Protein AF-A0A9D1J3K3-F1 (afdb_monomer)

Mean predicted aligned error: 6.12 Å

Sequence (210 aa):
MVEINKTKDADGYDRFKITTENGSFDIMFGGNLDLYWSYWPEEDFEDWPLSKTFTITKENYFLYQKIDELYKNIKEHRPYPKTDKDDYTFLFEELNLRNSNESKKVDYAYEKLFQNDIIKWYSDDASLEEASRVEINRLEEAFTITFYQGKEEYDFPTYSVRFRNSGSRYHPYNFAFMNMYNSLIEYDPNYHQIHIEEYLYNKKLQKIKK

Structure (mmCIF, N/CA/C/O backbone):
data_AF-A0A9D1J3K3-F1
#
_entry.id   AF-A0A9D1J3K3-F1
#
loop_
_atom_site.group_PDB
_atom_site.id
_atom_site.type_symbol
_atom_site.label_atom_id
_atom_site.label_alt_id
_atom_site.label_comp_id
_atom_site.label_asym_id
_atom_site.label_entity_id
_atom_site.label_seq_id
_atom_site.pdbx_PDB_ins_code
_atom_site.Cartn_x
_atom_site.Cartn_y
_atom_site.Cartn_z
_atom_site.occupancy
_atom_site.B_iso_or_equiv
_atom_site.auth_seq_id
_atom_site.auth_comp_id
_atom_site.auth_asym_id
_atom_site.auth_atom_id
_atom_site.pdbx_PDB_model_num
ATOM 1 N N . MET A 1 1 ? -10.350 6.764 15.144 1.00 58.72 1 MET A N 1
ATOM 2 C CA . MET A 1 1 ? -10.974 5.851 14.167 1.00 58.72 1 MET A CA 1
ATOM 3 C C . MET A 1 1 ? -10.383 6.207 12.822 1.00 58.72 1 MET A C 1
ATOM 5 O O . MET A 1 1 ? -10.275 7.393 12.542 1.00 58.72 1 MET A O 1
ATOM 9 N N . VAL A 1 2 ? -9.925 5.224 12.050 1.00 72.69 2 VAL A N 1
ATOM 10 C CA . VAL A 1 2 ? -9.398 5.475 10.704 1.00 72.69 2 VAL A CA 1
ATOM 11 C C . VAL A 1 2 ? -10.578 5.802 9.789 1.00 72.69 2 VAL A C 1
ATOM 13 O O . VAL A 1 2 ? -11.414 4.938 9.516 1.00 72.69 2 VAL A O 1
ATOM 16 N N . GLU A 1 3 ? -10.669 7.058 9.361 1.00 81.94 3 GLU A N 1
ATOM 17 C CA . GLU A 1 3 ? -11.737 7.550 8.489 1.00 81.94 3 GLU A CA 1
ATOM 18 C C . GLU A 1 3 ? -11.275 7.551 7.034 1.00 81.94 3 GLU A C 1
ATOM 20 O O . GLU A 1 3 ? -10.177 8.017 6.728 1.00 81.94 3 GLU A O 1
ATOM 25 N N . ILE A 1 4 ? -12.123 7.040 6.139 1.00 89.19 4 ILE A N 1
ATOM 26 C CA . ILE A 1 4 ? -11.881 7.044 4.695 1.00 89.19 4 ILE A CA 1
ATOM 27 C C . ILE A 1 4 ? -12.793 8.090 4.068 1.00 89.19 4 ILE A C 1
ATOM 29 O O . ILE A 1 4 ? -14.018 7.962 4.100 1.00 89.19 4 ILE A O 1
ATOM 33 N N . ASN A 1 5 ? -12.185 9.092 3.449 1.00 91.50 5 ASN A N 1
ATOM 34 C CA . ASN A 1 5 ? -12.867 10.076 2.628 1.00 91.50 5 ASN A CA 1
ATOM 35 C C . ASN A 1 5 ? -12.674 9.725 1.155 1.00 91.50 5 ASN A C 1
ATOM 37 O O . ASN A 1 5 ? -11.545 9.527 0.707 1.00 91.50 5 ASN A O 1
ATOM 41 N N . LYS A 1 6 ? -13.774 9.667 0.406 1.00 93.62 6 LYS A N 1
ATOM 42 C CA . LYS A 1 6 ? -13.772 9.418 -1.036 1.00 93.62 6 LYS A CA 1
ATOM 43 C C . LYS A 1 6 ? -14.071 10.718 -1.777 1.00 93.62 6 LYS A C 1
ATOM 45 O O . LYS A 1 6 ? -15.120 11.323 -1.561 1.00 93.62 6 LYS A O 1
ATOM 50 N N . THR A 1 7 ? -13.163 11.143 -2.644 1.00 93.75 7 THR A N 1
ATOM 51 C CA . THR A 1 7 ? -13.305 12.338 -3.486 1.00 93.75 7 THR A CA 1
ATOM 52 C C . THR A 1 7 ? -13.008 12.005 -4.945 1.00 93.75 7 THR A C 1
ATOM 54 O O . THR A 1 7 ? -12.661 10.871 -5.270 1.00 93.75 7 THR A O 1
ATOM 57 N N . LYS A 1 8 ? -13.178 12.981 -5.840 1.00 93.88 8 LYS A N 1
ATOM 58 C CA . LYS A 1 8 ? -12.708 12.896 -7.224 1.00 93.88 8 LYS A CA 1
ATOM 59 C C . LYS A 1 8 ? -11.417 13.689 -7.381 1.00 93.88 8 LYS A C 1
ATOM 61 O O . LYS A 1 8 ? -11.305 14.773 -6.806 1.00 93.88 8 LYS A O 1
ATOM 66 N N . ASP A 1 9 ? -10.461 13.158 -8.133 1.00 90.31 9 ASP A N 1
ATOM 67 C CA . ASP A 1 9 ? -9.289 13.921 -8.559 1.00 90.31 9 ASP A CA 1
ATOM 68 C C . ASP A 1 9 ? -9.587 14.798 -9.792 1.00 90.31 9 ASP A C 1
ATOM 70 O O . ASP A 1 9 ? -10.730 14.903 -10.244 1.00 90.31 9 ASP A O 1
ATOM 74 N N . ALA A 1 10 ? -8.555 15.470 -10.311 1.00 89.56 10 ALA A N 1
ATOM 75 C CA . ALA A 1 10 ? -8.675 16.369 -11.459 1.00 89.56 10 ALA A CA 1
ATOM 76 C C . ALA A 1 10 ? -9.074 15.648 -12.759 1.00 89.56 10 ALA A C 1
ATOM 78 O O . ALA A 1 10 ? -9.677 16.270 -13.633 1.00 89.56 10 ALA A O 1
ATOM 79 N N . ASP A 1 11 ? -8.772 14.353 -12.864 1.00 90.25 11 ASP A N 1
ATOM 80 C CA . ASP A 1 11 ? -9.064 13.512 -14.025 1.00 90.25 11 ASP A CA 1
ATOM 81 C C . ASP A 1 11 ? -10.417 12.777 -13.882 1.00 90.25 11 ASP A C 1
ATOM 83 O O . ASP A 1 11 ? -10.884 12.122 -14.815 1.00 90.25 11 ASP A O 1
ATOM 87 N N . GLY A 1 12 ? -11.091 12.920 -12.734 1.00 92.31 12 GLY A N 1
ATOM 88 C CA . GLY A 1 12 ? -12.404 12.339 -12.447 1.00 92.31 12 GLY A CA 1
ATOM 89 C C . GLY A 1 12 ? -12.365 10.927 -11.849 1.00 92.31 12 GLY A C 1
ATOM 90 O O . GLY A 1 12 ? -13.428 10.314 -11.654 1.00 92.31 12 GLY A O 1
ATOM 91 N N . TYR A 1 13 ? -11.181 10.411 -11.515 1.00 93.88 13 TYR A N 1
ATOM 92 C CA . TYR A 1 13 ? -11.029 9.134 -10.820 1.00 93.88 13 TYR A CA 1
ATOM 93 C C . TYR A 1 13 ? -11.303 9.281 -9.325 1.00 93.88 13 TYR A C 1
ATOM 95 O O . TYR A 1 13 ? -11.248 10.374 -8.760 1.00 93.88 13 TYR A O 1
ATOM 103 N N . ASP A 1 14 ? -11.666 8.172 -8.678 1.00 95.31 14 ASP A N 1
ATOM 104 C CA . ASP A 1 14 ? -11.859 8.167 -7.230 1.00 95.31 14 ASP A CA 1
ATOM 105 C C . ASP A 1 14 ? -10.505 8.293 -6.519 1.00 95.31 14 ASP A C 1
ATOM 107 O O . ASP A 1 14 ? -9.558 7.568 -6.821 1.00 95.31 14 ASP A O 1
ATOM 111 N N . ARG A 1 15 ? -10.421 9.190 -5.541 1.00 95.19 15 ARG A N 1
ATOM 112 C CA . ARG A 1 15 ? -9.288 9.334 -4.626 1.00 95.19 15 ARG A CA 1
ATOM 113 C C . ARG A 1 15 ? -9.753 9.008 -3.217 1.00 95.19 15 ARG A C 1
ATOM 115 O O . ARG A 1 15 ? -10.809 9.473 -2.784 1.00 95.19 15 ARG A O 1
ATOM 122 N N . PHE A 1 16 ? -8.951 8.235 -2.496 1.00 95.56 16 PHE A N 1
ATOM 123 C CA . PHE A 1 16 ? -9.233 7.852 -1.117 1.00 95.56 16 PHE A CA 1
ATOM 124 C C . PHE A 1 16 ? -8.225 8.511 -0.195 1.00 95.56 16 PHE A C 1
ATOM 126 O O . PHE A 1 16 ? -7.030 8.259 -0.318 1.00 95.56 16 PHE A O 1
ATOM 133 N N . LYS A 1 17 ? -8.715 9.319 0.743 1.00 95.12 17 LYS A N 1
ATOM 134 C CA . LYS A 1 17 ? -7.912 9.917 1.805 1.00 95.12 17 LYS A CA 1
ATOM 135 C C . LYS A 1 17 ? -8.249 9.249 3.129 1.00 95.12 17 LYS A C 1
ATOM 137 O O . LYS A 1 17 ? -9.375 9.351 3.612 1.00 95.12 17 LYS A O 1
ATOM 142 N N . ILE A 1 18 ? -7.265 8.579 3.702 1.00 93.75 18 ILE A N 1
ATOM 143 C CA . ILE A 1 18 ? -7.351 7.844 4.958 1.00 93.75 18 ILE A CA 1
ATOM 144 C C . ILE A 1 18 ? -6.702 8.702 6.044 1.00 93.75 18 ILE A C 1
ATOM 146 O O . ILE A 1 18 ? -5.489 8.914 6.019 1.00 93.75 18 ILE A O 1
ATOM 150 N N . THR A 1 19 ? -7.492 9.216 6.984 1.00 92.06 19 THR A N 1
ATOM 151 C CA . THR A 1 19 ? -6.972 10.020 8.102 1.00 92.06 19 THR A CA 1
ATOM 152 C C . THR A 1 19 ? -6.300 9.107 9.127 1.00 92.06 19 THR A C 1
ATOM 154 O O . THR A 1 19 ? -6.891 8.118 9.571 1.00 92.06 19 THR A O 1
ATOM 157 N N . THR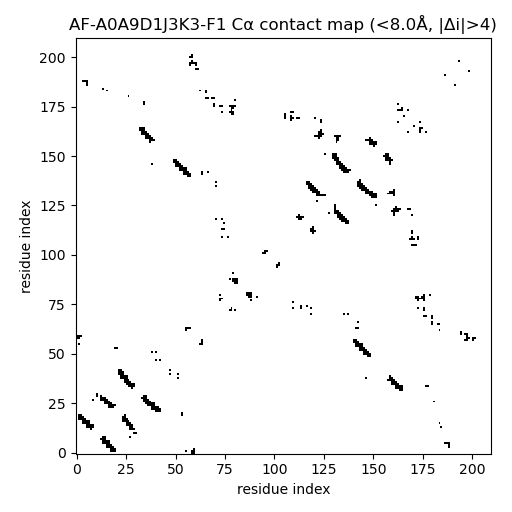 A 1 20 ? -5.063 9.432 9.500 1.00 88.94 20 THR A N 1
ATOM 158 C CA . THR A 1 20 ? -4.278 8.716 10.515 1.00 88.94 20 THR A CA 1
ATOM 159 C C . THR A 1 20 ? -4.075 9.613 11.740 1.00 88.94 20 THR A C 1
ATOM 161 O O . THR A 1 20 ? -4.537 10.747 11.767 1.00 88.94 20 THR A O 1
ATOM 164 N N . GLU A 1 21 ? -3.415 9.112 12.786 1.00 84.25 21 GLU A N 1
ATOM 165 C CA . GLU A 1 21 ? -3.164 9.903 14.002 1.00 84.25 21 GLU A CA 1
ATOM 166 C C . GLU A 1 21 ? -2.206 11.086 13.786 1.00 84.25 21 GLU A C 1
ATOM 168 O O . GLU A 1 21 ? -2.235 12.015 14.579 1.00 84.25 21 GLU A O 1
ATOM 173 N N . ASN A 1 22 ? -1.352 11.043 12.753 1.00 85.06 22 ASN A N 1
ATOM 174 C CA . ASN A 1 22 ? -0.277 12.022 12.529 1.00 85.06 22 ASN A CA 1
ATOM 175 C C . ASN A 1 22 ? -0.170 12.403 11.041 1.00 85.06 22 ASN A C 1
ATOM 177 O O . ASN A 1 22 ? 0.932 12.428 10.476 1.00 85.06 22 ASN A O 1
ATOM 181 N N . GLY A 1 23 ? -1.303 12.548 10.352 1.00 91.06 23 GLY A N 1
ATOM 182 C CA . GLY A 1 23 ? -1.315 12.779 8.910 1.00 91.06 23 GLY A CA 1
ATOM 183 C C . GLY A 1 23 ? -2.452 12.106 8.162 1.00 91.06 23 GLY A C 1
ATOM 184 O O . GLY A 1 23 ? -3.529 11.802 8.677 1.00 91.06 23 GLY A O 1
ATOM 185 N N . SER A 1 24 ? -2.196 11.877 6.882 1.00 93.50 24 SER A N 1
ATOM 186 C CA . SER A 1 24 ? -3.134 11.203 6.001 1.00 93.50 24 SER A CA 1
ATOM 187 C C . SER A 1 24 ? -2.430 10.374 4.944 1.00 93.50 24 SER A C 1
ATOM 189 O O . SER A 1 24 ? -1.368 10.737 4.448 1.00 93.50 24 SER A O 1
ATOM 191 N N . PHE A 1 25 ? -3.044 9.251 4.602 1.00 94.62 25 PHE A N 1
ATOM 192 C CA . PHE A 1 25 ? -2.628 8.376 3.522 1.00 94.62 25 PHE A CA 1
ATOM 193 C C . PHE A 1 25 ? -3.596 8.535 2.349 1.00 94.62 25 PHE A C 1
ATOM 195 O O . PHE A 1 25 ? -4.790 8.275 2.478 1.00 94.62 25 PHE A O 1
ATOM 202 N N . ASP A 1 26 ? -3.078 8.976 1.210 1.00 95.44 26 ASP A N 1
ATOM 203 C CA . ASP A 1 26 ? -3.809 9.132 -0.038 1.00 95.44 26 ASP A CA 1
ATOM 204 C C . ASP A 1 26 ? -3.538 7.972 -0.999 1.00 95.44 26 ASP A C 1
ATOM 206 O O . ASP A 1 26 ? -2.387 7.611 -1.247 1.00 95.44 26 ASP A O 1
ATOM 210 N N . ILE A 1 27 ? -4.609 7.443 -1.590 1.00 97.00 27 ILE A N 1
ATOM 211 C CA . ILE A 1 27 ? -4.585 6.492 -2.703 1.00 97.00 27 ILE A CA 1
ATOM 212 C C . ILE A 1 27 ? -5.269 7.161 -3.897 1.00 97.00 27 ILE A C 1
ATOM 214 O O . ILE A 1 27 ? -6.455 7.496 -3.828 1.00 97.00 27 ILE A O 1
ATOM 218 N N . MET A 1 28 ? -4.533 7.345 -4.990 1.00 95.75 28 MET A N 1
ATOM 219 C CA . MET A 1 28 ? -4.988 8.067 -6.181 1.00 95.75 28 MET A CA 1
ATOM 220 C C . MET A 1 28 ? -4.616 7.308 -7.452 1.00 95.75 28 MET A C 1
ATOM 222 O O . MET A 1 28 ? -3.495 6.819 -7.573 1.00 95.75 28 MET A O 1
ATOM 226 N N . PHE A 1 29 ? -5.532 7.253 -8.413 1.00 94.88 29 PHE A N 1
ATOM 227 C CA . PHE A 1 29 ? -5.266 6.736 -9.752 1.00 94.88 29 PHE A CA 1
ATOM 228 C C . PHE A 1 29 ? -5.154 7.908 -10.725 1.00 94.88 29 PHE A C 1
ATOM 230 O O . PHE A 1 29 ? -6.134 8.601 -10.957 1.00 94.88 29 PHE A O 1
ATOM 237 N N . GLY A 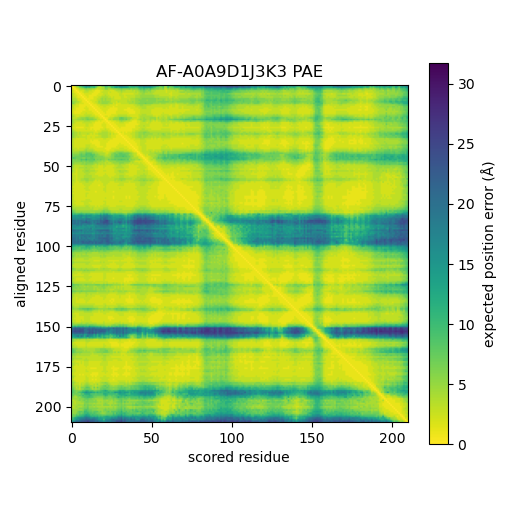1 30 ? -3.958 8.164 -11.250 1.00 91.62 30 GLY A N 1
ATOM 238 C CA . GLY A 1 30 ? -3.706 9.340 -12.084 1.00 91.62 30 GLY A CA 1
ATOM 239 C C . GLY A 1 30 ? -4.176 9.168 -13.530 1.00 91.62 30 GLY A C 1
ATOM 240 O O . GLY A 1 30 ? -4.281 8.052 -14.041 1.00 91.62 30 GLY A O 1
ATOM 241 N N . GLY A 1 31 ? -4.361 10.279 -14.252 1.00 88.88 31 GLY A N 1
ATOM 242 C CA . GLY A 1 31 ? -4.701 10.286 -15.682 1.00 88.88 31 GLY A CA 1
ATOM 243 C C . GLY A 1 31 ? -3.700 9.582 -16.606 1.00 88.88 31 GLY A C 1
ATOM 244 O O . GLY A 1 31 ? -4.035 9.238 -17.738 1.00 88.88 31 GLY A O 1
ATOM 245 N N . ASN A 1 32 ? -2.489 9.299 -16.124 1.00 91.56 32 ASN A N 1
ATOM 246 C CA . ASN A 1 32 ? -1.501 8.459 -16.805 1.00 91.56 32 ASN A CA 1
ATOM 247 C C . ASN A 1 32 ? -1.719 6.945 -16.612 1.00 91.56 32 ASN A C 1
ATOM 249 O O . ASN A 1 32 ? -0.890 6.161 -17.069 1.00 91.56 32 ASN A O 1
ATOM 253 N N . LEU A 1 33 ? -2.828 6.550 -15.979 1.00 91.50 33 LEU A N 1
ATOM 254 C CA . LEU A 1 33 ? -3.231 5.172 -15.694 1.00 91.50 33 LEU A CA 1
ATOM 255 C C . LEU A 1 33 ? -2.359 4.442 -14.664 1.00 91.50 33 LEU A C 1
ATOM 257 O O . LEU A 1 33 ? -2.366 3.210 -14.617 1.00 91.50 33 LEU A O 1
ATOM 261 N N . ASP A 1 34 ? -1.632 5.192 -13.837 1.00 95.06 34 ASP A N 1
ATOM 262 C CA . ASP A 1 34 ? -0.820 4.653 -12.752 1.00 95.06 34 ASP A CA 1
ATOM 263 C C . ASP A 1 34 ? -1.451 4.924 -11.387 1.00 95.06 34 ASP A C 1
ATOM 265 O O . ASP A 1 34 ? -2.199 5.884 -11.193 1.00 95.06 34 ASP A O 1
ATOM 269 N N . LEU A 1 35 ? -1.115 4.075 -10.419 1.00 96.69 35 LEU A N 1
ATOM 270 C CA . LEU A 1 35 ? -1.567 4.219 -9.043 1.00 96.69 35 LEU A CA 1
ATOM 271 C C . LEU A 1 35 ? -0.492 4.928 -8.223 1.00 96.69 35 LEU A C 1
ATOM 273 O O . LEU A 1 35 ? 0.702 4.678 -8.386 1.00 96.69 35 LEU A O 1
ATOM 277 N N . TYR A 1 36 ? -0.933 5.777 -7.308 1.00 96.31 36 TYR A N 1
ATOM 278 C CA . TYR A 1 36 ? -0.098 6.560 -6.415 1.00 96.31 36 TYR A CA 1
ATOM 279 C C . TYR A 1 36 ? -0.565 6.367 -4.985 1.00 96.31 36 TYR A C 1
ATOM 281 O O . TYR A 1 36 ? -1.749 6.529 -4.680 1.00 96.31 36 TYR A O 1
ATOM 289 N N . TRP A 1 37 ? 0.373 6.022 -4.112 1.00 97.06 37 TRP A N 1
ATOM 290 C CA . TRP A 1 37 ? 0.181 6.043 -2.669 1.00 97.06 37 TRP A CA 1
ATOM 291 C C . TRP A 1 37 ? 1.059 7.132 -2.083 1.00 97.06 37 TRP A C 1
ATOM 293 O O . TRP A 1 37 ? 2.270 7.100 -2.276 1.00 97.06 37 TRP A O 1
ATOM 303 N N . SER A 1 38 ? 0.476 8.070 -1.350 1.00 94.50 38 SER A N 1
ATOM 304 C CA . SER A 1 38 ? 1.224 9.182 -0.765 1.00 94.50 38 SER A CA 1
ATOM 305 C C . SER A 1 38 ? 0.857 9.347 0.698 1.00 94.50 38 SER A C 1
ATOM 307 O O . SER A 1 38 ? -0.320 9.333 1.049 1.00 94.50 38 SER A O 1
ATOM 309 N N . TYR A 1 39 ? 1.855 9.531 1.555 1.00 94.31 39 TYR A N 1
ATOM 310 C CA . TYR A 1 39 ? 1.619 9.943 2.934 1.00 94.31 39 TYR A CA 1
ATOM 311 C C . TYR A 1 39 ? 1.882 11.440 3.097 1.00 94.31 39 TYR A C 1
ATOM 313 O O . TYR A 1 39 ? 2.911 11.948 2.659 1.00 94.31 39 TYR A O 1
ATOM 321 N N . TRP A 1 40 ? 0.959 12.129 3.756 1.00 91.38 40 TRP A N 1
ATOM 322 C CA . TRP A 1 40 ? 1.045 13.545 4.088 1.00 91.38 40 TRP A CA 1
ATOM 323 C C . TRP A 1 40 ? 1.054 13.679 5.607 1.00 91.38 40 TRP A C 1
ATOM 325 O O . TRP A 1 40 ? -0.013 13.568 6.222 1.00 91.38 40 TRP A O 1
ATOM 335 N N . PRO A 1 41 ? 2.233 13.847 6.223 1.00 89.44 41 PRO A N 1
ATOM 336 C CA . PRO A 1 41 ? 2.334 14.141 7.642 1.00 89.44 41 PRO A CA 1
ATOM 337 C C . PRO A 1 41 ? 1.673 15.472 7.997 1.00 89.44 41 PRO A C 1
ATOM 339 O O . PRO A 1 41 ? 1.573 16.367 7.160 1.00 89.44 41 PRO A O 1
ATOM 342 N N . GLU A 1 42 ? 1.238 15.592 9.248 1.00 87.81 42 GLU A N 1
ATOM 343 C CA . GLU A 1 42 ? 0.771 16.871 9.799 1.00 87.81 42 GLU A CA 1
ATOM 344 C C . GLU A 1 42 ? 1.921 17.817 10.156 1.00 87.81 42 GLU A C 1
ATOM 346 O O . GLU A 1 42 ? 1.693 19.017 10.280 1.00 87.81 42 GLU A O 1
ATOM 351 N N . GLU A 1 43 ? 3.140 17.295 10.332 1.00 86.19 43 GLU A N 1
ATOM 352 C CA . GLU A 1 43 ? 4.302 18.124 10.639 1.00 86.19 43 GLU A CA 1
ATOM 353 C C . GLU A 1 43 ? 4.729 18.998 9.455 1.00 86.19 43 GLU A C 1
ATOM 355 O O . GLU A 1 43 ? 4.478 18.678 8.286 1.00 86.19 43 GLU A O 1
ATOM 360 N N . ASP A 1 44 ? 5.434 20.086 9.771 1.00 83.00 44 ASP A N 1
ATOM 361 C CA . ASP A 1 44 ? 6.042 20.955 8.773 1.00 83.00 44 ASP A CA 1
ATOM 362 C C . ASP A 1 44 ? 7.057 20.182 7.928 1.00 83.00 44 ASP A C 1
ATOM 364 O O . ASP A 1 44 ? 7.760 19.289 8.403 1.00 83.00 44 ASP A O 1
ATOM 368 N N . PHE A 1 45 ? 7.131 20.545 6.650 1.00 77.75 45 PHE A N 1
ATOM 369 C CA . PHE A 1 45 ? 7.922 19.832 5.651 1.00 77.75 45 PHE A CA 1
ATOM 370 C C . PHE A 1 45 ? 9.402 19.664 6.038 1.00 77.75 45 PHE A C 1
ATOM 372 O O . PHE A 1 45 ? 9.999 18.619 5.785 1.00 77.75 45 PHE A O 1
ATOM 379 N N . GLU A 1 46 ? 9.985 20.681 6.678 1.00 79.81 46 GLU A N 1
ATOM 380 C CA . GLU A 1 46 ? 11.386 20.690 7.122 1.00 79.81 46 GLU A CA 1
ATOM 381 C C . GLU A 1 46 ? 11.676 19.637 8.208 1.00 79.81 46 GLU A C 1
ATOM 383 O O . GLU A 1 46 ? 12.814 19.185 8.337 1.00 79.81 46 GLU A O 1
ATOM 388 N N . ASP A 1 47 ? 10.643 19.198 8.933 1.00 83.62 47 ASP A N 1
ATOM 389 C CA . ASP A 1 47 ? 10.731 18.260 10.053 1.00 83.62 47 ASP A CA 1
ATOM 390 C C . ASP A 1 47 ? 10.242 16.850 9.696 1.00 83.62 47 ASP A C 1
ATOM 392 O O . ASP A 1 47 ? 10.122 15.978 10.567 1.00 83.62 47 ASP A O 1
ATOM 396 N N . TRP A 1 48 ? 9.941 16.582 8.420 1.00 85.88 48 TRP A N 1
ATOM 397 C CA . TRP A 1 48 ? 9.449 15.268 8.032 1.00 85.88 48 TRP A CA 1
ATOM 398 C C . TRP A 1 48 ? 10.515 14.184 8.286 1.00 85.88 48 TRP A C 1
ATOM 400 O O . TRP A 1 48 ? 11.598 14.217 7.698 1.00 85.88 48 TRP A O 1
ATOM 410 N N . PRO A 1 49 ? 10.225 13.163 9.114 1.00 87.81 49 PRO A N 1
ATOM 411 C CA . PRO A 1 49 ? 11.185 12.109 9.426 1.00 87.81 49 PRO A CA 1
ATOM 412 C C . PRO A 1 49 ? 11.466 11.219 8.210 1.00 87.81 49 PRO A C 1
ATOM 414 O O . PRO A 1 49 ? 10.630 11.058 7.335 1.00 87.81 49 PRO A O 1
ATOM 417 N N . LEU A 1 50 ? 12.582 10.491 8.187 1.00 90.38 50 LEU A N 1
ATOM 418 C CA . LEU A 1 50 ? 12.895 9.589 7.063 1.00 90.38 50 LEU A CA 1
ATOM 419 C C . LEU A 1 50 ? 11.779 8.567 6.747 1.00 90.38 50 LEU A C 1
ATOM 421 O O . LEU A 1 50 ? 11.626 8.132 5.606 1.00 90.38 50 LEU A O 1
ATOM 425 N N . SER A 1 51 ? 10.997 8.176 7.755 1.00 93.62 51 SER A N 1
ATOM 426 C CA . SER A 1 51 ? 9.876 7.257 7.591 1.00 93.62 51 SER A CA 1
ATOM 427 C C . SER A 1 51 ? 8.689 7.613 8.475 1.00 93.62 51 SER A C 1
ATOM 429 O O . SER A 1 51 ? 8.874 8.034 9.619 1.00 93.62 51 SER A O 1
ATOM 431 N N . LYS A 1 52 ? 7.481 7.323 7.992 1.00 93.50 52 LYS A N 1
ATOM 432 C CA . LYS A 1 52 ? 6.233 7.393 8.758 1.00 93.50 52 LYS A CA 1
ATOM 433 C C . LYS A 1 52 ? 5.521 6.057 8.717 1.00 93.50 52 LYS A C 1
ATOM 435 O O . LYS A 1 52 ? 5.392 5.454 7.659 1.00 93.50 52 LYS A O 1
ATOM 440 N N . THR A 1 53 ? 5.059 5.609 9.878 1.00 93.94 53 THR A N 1
ATOM 441 C CA . THR A 1 53 ? 4.294 4.369 10.019 1.00 93.94 53 THR A CA 1
ATOM 442 C C . THR A 1 53 ? 2.941 4.681 10.619 1.00 93.94 53 THR A C 1
ATOM 444 O O . THR A 1 53 ? 2.855 5.424 11.594 1.00 93.94 53 THR A O 1
ATOM 447 N N . PHE A 1 54 ? 1.901 4.065 10.078 1.00 92.06 54 PHE A N 1
ATOM 448 C CA . PHE A 1 54 ? 0.590 4.020 10.708 1.00 92.06 54 PHE A CA 1
ATOM 449 C C . PHE A 1 54 ? 0.050 2.595 10.676 1.00 92.06 54 PHE A C 1
ATOM 451 O O . PHE A 1 54 ? 0.559 1.721 9.968 1.00 92.06 54 PHE A O 1
ATOM 458 N N . THR A 1 55 ? -0.979 2.362 11.484 1.00 93.62 55 THR A N 1
ATOM 459 C CA . THR A 1 55 ? -1.572 1.040 11.655 1.00 93.62 55 THR A CA 1
ATOM 460 C C . THR A 1 55 ? -2.988 1.029 11.101 1.00 93.62 55 THR A C 1
ATOM 462 O O . THR A 1 55 ? -3.785 1.914 11.399 1.00 93.62 55 THR A O 1
ATOM 465 N N . ILE A 1 56 ? -3.307 -0.003 10.326 1.00 93.06 56 ILE A N 1
ATOM 466 C CA . ILE A 1 56 ? -4.667 -0.325 9.901 1.00 93.06 56 ILE A CA 1
ATOM 467 C C . ILE A 1 56 ? -5.136 -1.506 10.747 1.00 93.06 56 ILE A C 1
ATOM 469 O O . ILE A 1 56 ? -4.574 -2.602 10.685 1.00 93.06 56 ILE A O 1
ATOM 473 N N . THR A 1 57 ? -6.161 -1.274 11.558 1.00 93.00 57 THR A N 1
ATOM 474 C CA . THR A 1 57 ? -6.799 -2.280 12.412 1.00 93.00 57 THR A CA 1
ATOM 475 C C . THR A 1 57 ? -8.188 -2.618 11.875 1.00 93.00 57 THR A C 1
ATOM 477 O O . THR A 1 57 ? -8.681 -2.006 10.928 1.00 93.00 57 THR A O 1
ATOM 480 N N . LYS A 1 58 ? -8.868 -3.562 12.527 1.00 92.69 58 LYS A N 1
ATOM 481 C CA . LYS A 1 58 ? -10.266 -3.894 12.223 1.00 92.69 58 LYS A CA 1
ATOM 482 C C . LYS A 1 58 ? -11.274 -2.824 12.684 1.00 92.69 58 LYS A C 1
ATOM 484 O O . LYS A 1 58 ? -12.467 -3.054 12.535 1.00 92.69 58 LYS A O 1
ATOM 489 N N . GLU A 1 59 ? -10.839 -1.674 13.221 1.00 88.88 59 GLU A N 1
ATOM 490 C CA . GLU A 1 59 ? -11.726 -0.517 13.476 1.00 88.88 59 GLU A CA 1
ATOM 491 C C . GLU A 1 59 ? -12.331 0.054 12.191 1.00 88.88 59 GLU A C 1
ATOM 493 O O . GLU A 1 59 ? -13.397 0.652 12.250 1.00 88.88 59 GLU A O 1
ATOM 498 N N . ASN A 1 60 ? -11.661 -0.140 11.052 1.00 87.69 60 ASN A N 1
ATOM 499 C CA . ASN A 1 60 ? -12.236 0.036 9.726 1.00 87.69 60 ASN A CA 1
ATOM 500 C C . ASN A 1 60 ? -12.057 -1.283 8.971 1.00 87.69 60 ASN A C 1
ATOM 502 O O . ASN A 1 60 ? -11.031 -1.524 8.326 1.00 87.69 60 ASN A O 1
ATOM 506 N N . TYR A 1 61 ? -13.025 -2.188 9.132 1.00 90.94 61 TYR A N 1
ATOM 507 C CA . TYR A 1 61 ? -12.872 -3.550 8.624 1.00 90.94 61 TYR A CA 1
ATOM 508 C C . TYR A 1 61 ? -12.799 -3.600 7.095 1.00 90.94 61 TYR A C 1
ATOM 510 O O . TYR A 1 61 ? -12.057 -4.417 6.559 1.00 90.94 61 TYR A O 1
ATOM 518 N N . PHE A 1 62 ? -13.494 -2.693 6.404 1.00 91.06 62 PHE A N 1
ATOM 519 C CA . PHE A 1 62 ? -13.458 -2.611 4.947 1.00 91.06 62 PHE A CA 1
ATOM 520 C C . PHE A 1 62 ? -12.031 -2.373 4.433 1.00 91.06 62 PHE A C 1
ATOM 522 O O . PHE A 1 62 ? -11.512 -3.175 3.657 1.00 91.06 62 PHE A O 1
ATOM 529 N N . LEU A 1 63 ? -11.349 -1.327 4.917 1.00 92.56 63 LEU A N 1
ATOM 530 C CA . LEU A 1 63 ? -9.961 -1.054 4.527 1.00 92.56 63 LEU A CA 1
ATOM 531 C C . LEU A 1 63 ? -9.016 -2.175 4.965 1.00 92.56 63 LEU A C 1
ATOM 533 O O . LEU A 1 63 ? -8.171 -2.604 4.179 1.00 92.56 63 LEU A O 1
ATOM 537 N N . TYR A 1 64 ? -9.172 -2.673 6.196 1.00 94.69 64 TYR A N 1
ATOM 538 C CA . TYR A 1 64 ? -8.390 -3.805 6.694 1.00 94.69 64 TYR A CA 1
ATOM 539 C C . TYR A 1 64 ? -8.493 -5.010 5.755 1.00 94.69 64 TYR A C 1
ATOM 541 O O . TYR A 1 64 ? -7.477 -5.610 5.408 1.00 94.69 64 TYR A O 1
ATOM 549 N N . GLN A 1 65 ? -9.706 -5.342 5.313 1.00 94.81 65 GLN A N 1
ATOM 550 C CA . GLN A 1 65 ? -9.960 -6.449 4.405 1.00 94.81 65 GLN A CA 1
ATOM 551 C C . GLN A 1 65 ? -9.280 -6.231 3.048 1.00 94.81 65 GLN A C 1
ATOM 553 O O . GLN A 1 65 ? -8.637 -7.154 2.553 1.00 94.81 65 GLN A O 1
ATOM 558 N N . LYS A 1 66 ? -9.350 -5.026 2.465 1.00 95.19 66 LYS A N 1
ATOM 559 C CA . LYS A 1 66 ? -8.706 -4.747 1.166 1.00 95.19 66 LYS A CA 1
ATOM 560 C C . LYS A 1 66 ? -7.183 -4.867 1.228 1.00 95.19 66 LYS A C 1
ATOM 562 O O . LYS A 1 66 ? -6.567 -5.413 0.312 1.00 95.19 66 LYS A O 1
ATOM 567 N N . ILE A 1 67 ? -6.572 -4.436 2.331 1.00 96.88 67 ILE A N 1
ATOM 568 C CA . ILE A 1 67 ? -5.135 -4.627 2.566 1.00 96.88 67 ILE A CA 1
ATOM 569 C C . ILE A 1 67 ? -4.796 -6.104 2.836 1.00 96.88 67 ILE A C 1
ATOM 571 O O . ILE A 1 67 ? -3.782 -6.589 2.336 1.00 96.88 67 ILE A O 1
ATOM 575 N N . ASP A 1 68 ? -5.639 -6.845 3.563 1.00 96.94 68 ASP A N 1
ATOM 576 C CA . ASP A 1 68 ? -5.455 -8.286 3.803 1.00 96.94 68 ASP A CA 1
ATOM 577 C C . ASP A 1 68 ? -5.535 -9.107 2.509 1.00 96.94 68 ASP A C 1
ATOM 579 O O . ASP A 1 68 ? -4.722 -10.007 2.299 1.00 96.94 68 ASP A O 1
ATOM 583 N N . GLU A 1 69 ? -6.473 -8.777 1.623 1.00 95.44 69 GLU A N 1
ATOM 584 C CA . GLU A 1 69 ? -6.611 -9.384 0.296 1.00 95.44 69 GLU A CA 1
ATOM 585 C C . GLU A 1 69 ? -5.377 -9.105 -0.569 1.00 95.44 69 GLU A C 1
ATOM 587 O O . GLU A 1 69 ? -4.776 -10.048 -1.087 1.00 95.44 69 GLU A O 1
ATOM 592 N N . LEU A 1 70 ? -4.937 -7.842 -0.664 1.00 96.94 70 LEU A N 1
ATOM 593 C CA . LEU A 1 70 ? -3.681 -7.479 -1.331 1.00 96.94 70 LEU A CA 1
ATOM 594 C C . LEU A 1 70 ? -2.510 -8.299 -0.776 1.00 96.94 70 LEU A C 1
ATOM 596 O O . LEU A 1 70 ? -1.778 -8.927 -1.540 1.00 96.94 70 LEU A O 1
ATOM 600 N N . TYR A 1 71 ? -2.363 -8.343 0.549 1.00 97.88 71 TYR A N 1
ATOM 601 C CA . TYR A 1 71 ? -1.264 -9.046 1.198 1.00 97.88 71 TYR A CA 1
ATOM 602 C C . TYR A 1 71 ? -1.255 -10.545 0.888 1.00 97.88 71 TYR A C 1
ATOM 604 O O . TYR A 1 71 ? -0.213 -11.095 0.529 1.00 97.88 71 TYR A O 1
ATOM 612 N N . LYS A 1 72 ? -2.412 -11.210 0.992 1.00 96.25 72 LYS A N 1
ATOM 613 C CA . LYS A 1 72 ? -2.553 -12.636 0.664 1.00 96.25 72 LYS A CA 1
ATOM 614 C C . LYS A 1 72 ? -2.225 -12.910 -0.797 1.00 96.25 72 LYS A C 1
ATOM 616 O O . LYS A 1 72 ? -1.486 -13.848 -1.070 1.00 96.25 72 LYS A O 1
ATOM 621 N N . ASN A 1 73 ? -2.714 -12.078 -1.715 1.00 94.38 73 ASN A N 1
ATOM 622 C CA . ASN A 1 73 ? -2.458 -12.248 -3.143 1.00 94.38 73 ASN A CA 1
ATOM 623 C C . ASN A 1 73 ? -0.962 -12.176 -3.465 1.00 94.38 73 ASN A C 1
ATOM 625 O O . ASN A 1 73 ? -0.452 -13.039 -4.176 1.00 94.38 73 ASN A O 1
ATOM 629 N N . ILE A 1 74 ? -0.238 -11.212 -2.887 1.00 96.56 74 ILE A N 1
ATOM 630 C CA . ILE A 1 74 ? 1.220 -11.156 -3.037 1.00 96.56 74 ILE A CA 1
ATOM 631 C C . ILE A 1 74 ? 1.868 -12.394 -2.411 1.00 96.56 74 ILE A C 1
ATOM 633 O O . ILE A 1 74 ? 2.583 -13.107 -3.106 1.00 96.56 74 ILE A O 1
ATOM 637 N N . LYS A 1 75 ? 1.573 -12.703 -1.141 1.00 96.69 75 LYS A N 1
ATOM 638 C CA . LYS A 1 75 ? 2.161 -13.838 -0.405 1.00 96.69 75 LYS A CA 1
ATOM 639 C C . LYS A 1 75 ? 1.957 -15.193 -1.093 1.00 96.69 75 LYS A C 1
ATOM 641 O O . LYS A 1 75 ? 2.812 -16.068 -1.001 1.00 96.69 75 LYS A O 1
ATOM 646 N N . GLU A 1 76 ? 0.823 -15.383 -1.758 1.00 93.56 76 GLU A N 1
ATOM 647 C CA . GLU A 1 76 ? 0.479 -16.615 -2.474 1.00 93.56 76 GLU A CA 1
ATOM 648 C C . GLU A 1 76 ? 0.992 -16.635 -3.924 1.00 93.56 76 GLU A C 1
ATOM 650 O O . GLU A 1 76 ? 0.640 -17.543 -4.675 1.00 93.56 76 GLU A O 1
ATOM 655 N N . HIS A 1 77 ? 1.827 -15.666 -4.323 1.00 91.56 77 HIS A N 1
ATOM 656 C CA . HIS A 1 77 ? 2.378 -15.548 -5.676 1.00 91.56 77 HIS A CA 1
ATOM 657 C C . HIS A 1 77 ? 1.291 -15.379 -6.757 1.00 91.56 77 HIS A C 1
ATOM 659 O O . HIS A 1 77 ? 1.377 -15.936 -7.853 1.00 91.56 77 HIS A O 1
ATOM 665 N N . ARG A 1 78 ? 0.232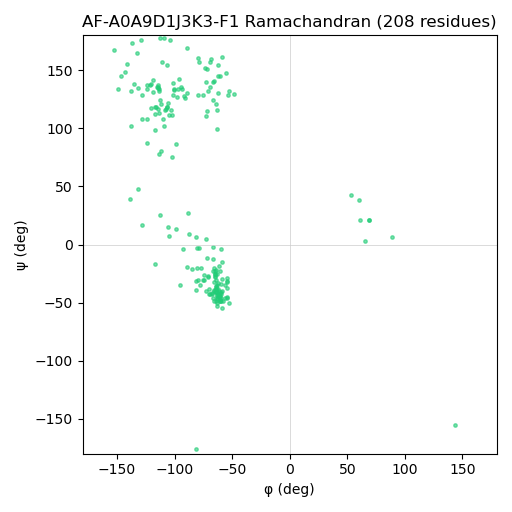 -14.618 -6.439 1.00 88.75 78 ARG A N 1
ATOM 666 C CA . ARG A 1 78 ? -0.941 -14.375 -7.298 1.00 88.75 78 ARG A CA 1
ATOM 667 C C . ARG A 1 78 ? -1.025 -12.904 -7.728 1.00 88.75 78 ARG A C 1
ATOM 669 O O . ARG A 1 78 ? -1.835 -12.151 -7.188 1.00 88.75 78 ARG A O 1
ATOM 676 N N . PRO A 1 79 ? -0.225 -12.477 -8.720 1.00 86.75 79 PRO A N 1
ATOM 677 C CA . PRO A 1 79 ? -0.265 -11.104 -9.232 1.00 86.75 79 PRO A CA 1
ATOM 678 C C . PRO A 1 79 ? -1.597 -10.745 -9.909 1.00 86.75 79 PRO A C 1
ATOM 680 O O . PRO A 1 79 ? -1.974 -9.577 -9.917 1.00 86.75 79 PRO A O 1
ATOM 683 N N . TYR A 1 80 ? -2.324 -11.744 -10.425 1.00 84.75 80 TYR A N 1
ATOM 684 C CA . TYR A 1 80 ? -3.648 -11.606 -11.039 1.00 84.75 80 TYR A CA 1
ATOM 685 C C . TYR A 1 80 ? -4.706 -12.288 -10.166 1.00 84.75 80 TYR A C 1
ATOM 687 O O . TYR A 1 80 ? -5.056 -13.450 -10.414 1.00 84.75 80 TYR A O 1
ATOM 695 N N . PRO A 1 81 ? -5.174 -11.622 -9.098 1.00 72.25 81 PRO A N 1
ATOM 696 C CA . PRO A 1 81 ? -6.179 -12.200 -8.227 1.00 72.25 81 PRO A CA 1
ATOM 697 C C . PRO A 1 81 ? -7.482 -12.452 -8.980 1.00 72.25 81 PRO A C 1
ATOM 699 O O . PRO A 1 81 ? -7.872 -11.678 -9.855 1.00 72.25 81 PRO A O 1
ATOM 702 N N . LYS A 1 82 ? -8.168 -13.539 -8.612 1.00 69.62 82 LYS A N 1
ATOM 703 C CA . LYS A 1 82 ? -9.521 -13.798 -9.099 1.00 69.62 82 LYS A CA 1
ATOM 704 C C . LYS A 1 82 ? -10.435 -12.679 -8.634 1.00 69.62 82 LYS A C 1
ATOM 706 O O . LYS A 1 82 ? -10.470 -12.357 -7.448 1.00 69.62 82 LYS A O 1
ATOM 711 N N . THR A 1 83 ? -11.186 -12.129 -9.571 1.00 64.88 83 THR A N 1
ATOM 712 C CA . THR A 1 83 ? -12.306 -11.246 -9.268 1.00 64.88 83 THR A CA 1
ATOM 713 C C . THR A 1 83 ? -13.593 -11.972 -9.631 1.00 64.88 83 THR A C 1
ATOM 715 O O . THR A 1 83 ? -13.583 -12.860 -10.482 1.00 64.88 83 THR A O 1
ATOM 718 N N . ASP A 1 84 ? -14.716 -11.584 -9.027 1.00 58.69 84 ASP A N 1
ATOM 719 C CA . ASP A 1 84 ? -16.027 -12.143 -9.389 1.00 58.69 84 ASP A CA 1
ATOM 720 C C . ASP A 1 84 ? -16.402 -11.867 -10.858 1.00 58.69 84 ASP A C 1
ATOM 722 O O . ASP A 1 84 ? -17.290 -12.518 -11.408 1.00 58.69 84 ASP A O 1
ATOM 726 N N . LYS A 1 85 ? -15.738 -10.889 -11.493 1.00 57.34 85 LYS A N 1
ATOM 727 C CA . LYS A 1 85 ? -16.002 -10.448 -12.867 1.00 57.34 85 LYS A CA 1
ATOM 728 C C . LYS A 1 85 ? -15.087 -11.107 -13.895 1.00 57.34 85 LYS A C 1
ATOM 730 O O . LYS A 1 85 ? -15.570 -11.413 -14.975 1.00 57.34 85 LYS A O 1
ATOM 735 N N . ASP A 1 86 ? -13.828 -11.372 -13.550 1.00 58.97 86 ASP A N 1
ATOM 736 C CA . ASP A 1 86 ? -12.829 -11.944 -14.453 1.00 58.97 86 ASP A CA 1
ATOM 737 C C . ASP A 1 86 ? -11.799 -12.814 -13.702 1.00 58.97 86 ASP A C 1
ATOM 739 O O . ASP A 1 86 ? -11.217 -12.403 -12.688 1.00 58.97 86 ASP A O 1
ATOM 743 N N . ASP A 1 87 ? -11.524 -14.005 -14.247 1.00 65.06 87 ASP A N 1
ATOM 744 C CA . ASP A 1 87 ? -10.446 -14.903 -13.815 1.00 65.06 87 ASP A CA 1
ATOM 745 C C . ASP A 1 87 ? -9.231 -14.744 -14.743 1.00 65.06 87 ASP A C 1
ATOM 747 O O . ASP A 1 87 ? -9.062 -15.463 -15.730 1.00 65.06 87 ASP A O 1
ATOM 751 N N . TYR A 1 88 ? -8.372 -13.772 -14.429 1.00 65.75 88 TYR A N 1
ATOM 752 C CA . TYR A 1 88 ? -7.117 -13.550 -15.156 1.00 65.75 88 TYR A CA 1
ATOM 753 C C . TYR A 1 88 ? -6.003 -14.529 -14.746 1.00 65.75 88 TYR A C 1
ATOM 755 O O . TYR A 1 88 ? -4.923 -14.511 -15.342 1.00 65.75 88 TYR A O 1
ATOM 763 N N . THR A 1 89 ? -6.243 -15.406 -13.760 1.00 66.00 89 THR A N 1
ATOM 764 C CA . THR A 1 89 ? -5.250 -16.388 -13.303 1.00 66.00 89 THR A CA 1
ATOM 765 C C . THR A 1 89 ? -4.890 -17.358 -14.428 1.00 66.00 89 THR A C 1
ATOM 767 O O . THR A 1 89 ? -3.714 -17.657 -14.619 1.00 66.00 89 THR A O 1
ATOM 770 N N . PHE A 1 90 ? -5.871 -17.761 -15.244 1.00 65.94 90 PHE A N 1
ATOM 771 C CA . PHE A 1 90 ? -5.631 -18.615 -16.411 1.00 65.94 90 PHE A CA 1
ATOM 772 C C . PHE A 1 90 ? -4.660 -17.976 -17.416 1.00 65.94 90 PHE A C 1
ATOM 774 O O . PHE A 1 90 ? -3.765 -18.649 -17.921 1.00 65.94 90 PHE A O 1
ATOM 781 N N . LEU A 1 91 ? -4.790 -16.668 -17.668 1.00 64.50 91 LEU A N 1
ATOM 782 C CA . LEU A 1 91 ? -3.918 -15.950 -18.600 1.00 64.50 91 LEU A CA 1
ATOM 783 C C . LEU A 1 91 ? -2.473 -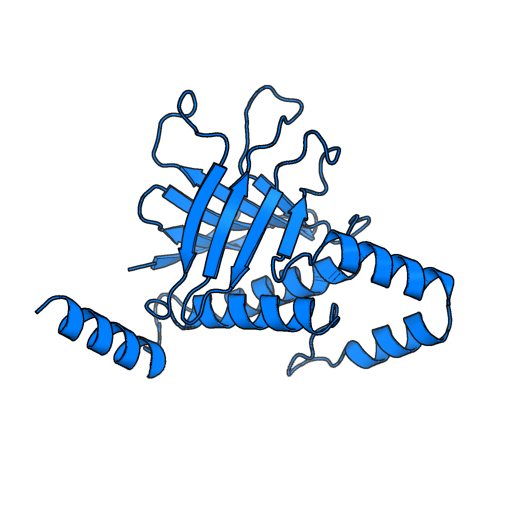15.911 -18.084 1.00 64.50 91 LEU A C 1
ATOM 785 O O . LEU A 1 91 ? -1.530 -16.096 -18.847 1.00 64.50 91 LEU A O 1
ATOM 789 N N . PHE A 1 92 ? -2.297 -15.712 -16.778 1.00 66.12 92 PHE A N 1
ATOM 790 C CA . PHE A 1 92 ? -0.987 -15.729 -16.132 1.00 66.12 92 PHE A CA 1
ATOM 791 C C . PHE A 1 92 ? -0.337 -17.111 -16.147 1.00 66.12 92 PHE A C 1
ATOM 793 O O . PHE A 1 92 ? 0.840 -17.230 -16.488 1.00 66.12 92 PHE A O 1
ATOM 800 N N . GLU A 1 93 ? -1.096 -18.155 -15.813 1.00 67.69 93 GLU A N 1
ATOM 801 C CA . GLU A 1 93 ? -0.623 -19.536 -15.890 1.00 67.69 93 GLU A CA 1
ATOM 802 C C . GLU A 1 93 ? -0.228 -19.887 -17.330 1.00 67.69 93 GLU A C 1
ATOM 804 O O . GLU A 1 93 ? 0.867 -20.396 -17.560 1.00 67.69 93 GLU A O 1
ATOM 809 N N . GLU A 1 94 ? -1.050 -19.539 -18.322 1.00 64.19 94 GLU A N 1
ATOM 810 C CA . GLU A 1 94 ? -0.765 -19.796 -19.736 1.00 64.19 94 GLU A CA 1
ATOM 811 C C . GLU A 1 94 ? 0.473 -19.030 -20.243 1.00 64.19 94 GLU A C 1
ATOM 813 O O . GLU A 1 94 ? 1.295 -19.599 -20.970 1.00 64.19 94 GLU A O 1
ATOM 818 N N . LEU A 1 95 ? 0.643 -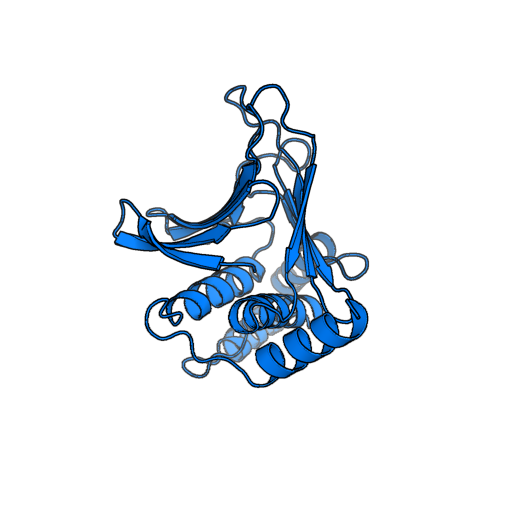17.763 -19.842 1.00 63.03 95 LEU A N 1
ATOM 819 C CA . LEU A 1 95 ? 1.800 -16.936 -20.206 1.00 63.03 95 LEU A CA 1
ATOM 820 C C . LEU A 1 95 ? 3.100 -17.445 -19.564 1.00 63.03 95 LEU A C 1
ATOM 822 O O . LEU A 1 95 ? 4.122 -17.540 -20.250 1.00 63.03 95 LEU A O 1
ATOM 826 N N . ASN A 1 96 ? 3.063 -17.836 -18.287 1.00 63.28 96 ASN A N 1
ATOM 827 C CA . ASN A 1 96 ? 4.239 -18.345 -17.576 1.00 63.28 96 ASN A CA 1
ATOM 828 C C . ASN A 1 96 ? 4.638 -19.755 -18.016 1.00 63.28 96 ASN A C 1
ATOM 830 O O . ASN A 1 96 ? 5.826 -20.029 -18.188 1.00 63.28 96 ASN A O 1
ATOM 834 N N . LEU A 1 97 ? 3.670 -20.648 -18.249 1.00 60.72 97 LEU A N 1
ATOM 835 C CA . LEU A 1 97 ? 3.939 -22.026 -18.676 1.00 60.72 97 LEU A CA 1
ATOM 836 C C . LEU A 1 97 ? 4.596 -22.093 -20.062 1.00 60.72 97 LEU A C 1
ATOM 838 O O . LEU A 1 97 ? 5.319 -23.045 -20.359 1.00 60.72 97 LEU A O 1
ATOM 842 N N . ARG A 1 98 ? 4.362 -21.093 -20.921 1.00 62.09 98 ARG A N 1
ATOM 843 C CA . ARG A 1 98 ? 4.894 -21.061 -22.292 1.00 62.09 98 ARG A CA 1
ATOM 844 C C . ARG A 1 98 ? 6.268 -20.406 -22.418 1.00 62.09 98 ARG A C 1
ATOM 846 O O . ARG A 1 98 ? 6.944 -20.659 -23.414 1.00 62.09 98 ARG A O 1
ATOM 853 N N . ASN A 1 99 ? 6.701 -19.591 -21.452 1.00 70.81 99 ASN A N 1
ATOM 854 C CA . ASN A 1 99 ? 7.962 -18.855 -21.548 1.00 70.81 99 ASN A CA 1
ATOM 855 C C . ASN A 1 99 ? 8.750 -18.867 -20.230 1.00 70.81 99 A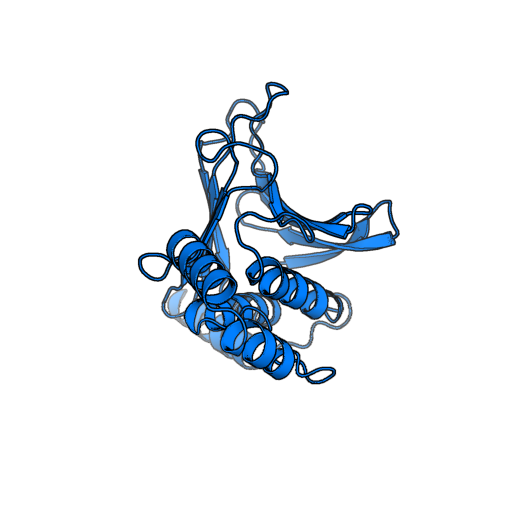SN A C 1
ATOM 857 O O . ASN A 1 99 ? 8.506 -18.079 -19.317 1.00 70.81 99 ASN A O 1
ATOM 861 N N . SER A 1 100 ? 9.775 -19.720 -20.169 1.00 74.38 100 SER A N 1
ATOM 862 C CA . SER A 1 100 ? 10.638 -19.872 -18.991 1.00 74.38 100 SER A CA 1
ATOM 863 C C . SER A 1 100 ? 11.386 -18.594 -18.593 1.00 74.38 100 SER A C 1
ATOM 865 O O . SER A 1 100 ? 11.765 -18.454 -17.431 1.00 74.38 100 SER A O 1
ATOM 867 N N . ASN A 1 101 ? 11.596 -17.649 -19.516 1.00 77.44 101 ASN A N 1
ATOM 868 C CA . ASN A 1 101 ? 12.211 -16.362 -19.192 1.00 77.44 101 ASN A CA 1
ATOM 869 C C . ASN A 1 101 ? 11.225 -15.402 -18.518 1.00 77.44 101 ASN A C 1
ATOM 871 O O . ASN A 1 101 ? 11.640 -14.656 -17.636 1.00 77.44 101 ASN A O 1
ATOM 875 N N . GLU A 1 102 ? 9.944 -15.427 -18.894 1.00 78.88 102 GLU A N 1
ATOM 876 C CA . GLU A 1 102 ? 8.920 -14.601 -18.239 1.00 78.88 102 GLU A CA 1
ATOM 877 C C . GLU A 1 102 ? 8.641 -15.111 -16.824 1.00 78.88 102 GLU A C 1
ATOM 879 O O . GLU A 1 102 ? 8.675 -14.317 -15.889 1.00 78.88 102 GLU A O 1
ATOM 884 N N . SER A 1 103 ? 8.548 -16.433 -16.631 1.00 81.50 103 SER A N 1
ATOM 885 C CA . SER A 1 103 ? 8.451 -17.026 -15.286 1.00 81.50 103 SER A CA 1
ATOM 886 C C . SER A 1 103 ? 9.600 -16.573 -14.376 1.00 81.50 103 SER A C 1
ATOM 888 O O . SER A 1 103 ? 9.362 -16.133 -13.258 1.00 81.50 103 SER A O 1
ATOM 890 N N . LYS A 1 104 ? 10.848 -16.583 -14.865 1.00 85.56 104 LYS A N 1
ATOM 891 C CA . LYS A 1 104 ? 12.004 -16.120 -14.075 1.00 85.56 104 LYS A CA 1
ATOM 892 C C . LYS A 1 104 ? 11.940 -14.636 -13.719 1.00 85.56 104 LYS A C 1
ATOM 894 O O . LYS A 1 104 ? 12.402 -14.254 -12.649 1.00 85.56 104 LYS A O 1
ATOM 899 N N . LYS A 1 105 ? 11.419 -13.786 -14.611 1.00 86.75 105 LYS A N 1
ATOM 900 C CA . LYS A 1 105 ? 11.236 -12.355 -14.320 1.00 86.75 105 LYS A CA 1
ATOM 901 C C . LYS A 1 105 ? 10.177 -12.145 -13.246 1.00 86.75 105 LYS A C 1
ATOM 903 O O . LYS A 1 105 ? 10.391 -11.326 -12.360 1.00 86.75 105 LYS A O 1
ATOM 908 N N . VAL A 1 106 ? 9.075 -12.891 -13.319 1.00 89.00 106 VAL A N 1
ATOM 909 C CA . VAL A 1 106 ? 8.002 -12.880 -12.317 1.00 89.00 106 VAL A CA 1
ATOM 910 C C . VAL A 1 106 ? 8.542 -13.304 -10.952 1.00 89.00 106 VAL A C 1
ATOM 912 O O . VAL A 1 106 ? 8.329 -12.589 -9.975 1.00 89.00 106 VAL A O 1
ATOM 915 N N . ASP A 1 107 ? 9.283 -14.413 -10.893 1.00 91.12 107 ASP A N 1
ATOM 916 C CA . ASP A 1 107 ? 9.887 -14.911 -9.651 1.00 91.12 107 ASP A CA 1
ATOM 917 C C . ASP A 1 107 ? 10.878 -13.884 -9.080 1.00 91.12 107 ASP A C 1
ATOM 919 O O . ASP A 1 107 ? 10.824 -13.544 -7.901 1.00 91.12 107 ASP A O 1
ATOM 923 N N . TYR A 1 108 ? 11.731 -13.300 -9.929 1.00 92.12 108 TYR A N 1
ATOM 924 C CA . TYR A 1 108 ? 12.659 -12.246 -9.514 1.00 92.12 108 TYR A CA 1
ATOM 925 C C . TYR A 1 108 ? 11.932 -10.999 -8.984 1.00 92.12 108 TYR A C 1
ATOM 927 O O . TYR A 1 108 ? 12.324 -10.437 -7.960 1.00 92.12 108 TYR A O 1
ATOM 935 N N . ALA A 1 109 ? 10.864 -10.561 -9.658 1.00 94.12 109 ALA A N 1
ATOM 936 C CA . ALA A 1 109 ? 10.038 -9.447 -9.204 1.00 94.12 109 ALA A CA 1
ATOM 937 C C . ALA A 1 109 ? 9.408 -9.748 -7.836 1.00 94.12 109 ALA A C 1
ATOM 939 O O . ALA A 1 109 ? 9.428 -8.888 -6.954 1.00 94.12 109 ALA A O 1
ATOM 940 N N . TYR A 1 110 ? 8.918 -10.972 -7.633 1.00 96.31 110 TYR A N 1
ATOM 941 C CA . TYR A 1 110 ? 8.371 -11.415 -6.357 1.00 96.31 110 TYR A CA 1
ATOM 942 C C . TYR A 1 110 ? 9.411 -11.434 -5.241 1.00 96.31 110 TYR A C 1
ATOM 944 O O . TYR A 1 110 ? 9.166 -10.863 -4.183 1.00 96.31 110 TYR A O 1
ATOM 952 N N . GLU A 1 111 ? 10.588 -12.015 -5.473 1.00 96.00 111 GLU A N 1
ATOM 953 C CA . GLU A 1 111 ? 11.673 -12.061 -4.485 1.00 96.00 111 GLU A CA 1
ATOM 954 C C . GLU A 1 111 ? 12.116 -10.659 -4.046 1.00 96.00 111 GLU A C 1
ATOM 956 O O . GLU A 1 111 ? 12.577 -10.464 -2.920 1.00 96.00 111 GLU A O 1
ATOM 961 N N . LYS A 1 112 ? 11.989 -9.655 -4.922 1.00 95.81 112 LYS A N 1
ATOM 962 C CA . LYS A 1 112 ? 12.239 -8.246 -4.587 1.00 95.81 112 LYS A CA 1
ATOM 963 C C . LYS A 1 112 ? 11.062 -7.579 -3.881 1.00 95.81 112 LYS A C 1
ATOM 965 O O . LYS A 1 112 ? 11.297 -6.683 -3.072 1.00 95.81 112 LYS A O 1
ATOM 970 N N . LEU A 1 113 ? 9.837 -7.992 -4.191 1.00 97.69 113 LEU A N 1
ATOM 971 C CA . LEU A 1 113 ? 8.607 -7.427 -3.647 1.00 97.69 113 LEU A CA 1
ATOM 972 C C . LEU A 1 113 ? 8.255 -7.982 -2.266 1.00 97.69 113 LEU A C 1
ATOM 974 O O . LEU A 1 113 ? 7.771 -7.230 -1.432 1.00 97.69 113 LEU A O 1
ATOM 978 N N . PHE A 1 114 ? 8.448 -9.274 -2.011 1.00 98.19 114 PHE A N 1
ATOM 979 C CA . PHE A 1 114 ? 7.991 -9.936 -0.793 1.00 98.19 114 PHE A CA 1
ATOM 980 C C . PHE A 1 114 ? 9.149 -10.624 -0.074 1.00 98.19 114 PHE A C 1
ATOM 982 O O . PHE A 1 114 ? 9.677 -11.639 -0.521 1.00 98.19 114 PHE A O 1
ATOM 989 N N . GLN A 1 115 ? 9.558 -10.054 1.059 1.00 96.62 115 GLN A N 1
ATOM 990 C CA . GLN A 1 115 ? 10.721 -10.505 1.822 1.00 96.62 115 GLN A CA 1
ATOM 991 C C . GLN A 1 115 ? 10.401 -10.506 3.308 1.00 96.62 115 GLN A C 1
ATOM 993 O O . GLN A 1 115 ? 9.919 -9.505 3.831 1.00 96.62 115 GLN A O 1
ATOM 998 N N . ASN A 1 116 ? 10.728 -11.599 4.004 1.00 95.81 116 ASN A N 1
ATOM 999 C CA . ASN A 1 116 ? 10.514 -11.733 5.450 1.00 95.81 116 ASN A CA 1
ATOM 1000 C C . ASN A 1 116 ? 9.063 -11.427 5.869 1.00 95.81 116 ASN A C 1
ATOM 1002 O O . ASN A 1 116 ? 8.845 -10.708 6.837 1.00 95.81 116 ASN A O 1
ATOM 1006 N N . ASP A 1 117 ? 8.087 -11.925 5.102 1.00 96.88 117 ASP A N 1
ATOM 1007 C CA . ASP A 1 117 ? 6.654 -11.652 5.290 1.00 96.88 117 ASP A CA 1
ATOM 1008 C C . ASP A 1 117 ? 6.251 -10.159 5.174 1.00 96.88 117 ASP A C 1
ATOM 1010 O O . ASP A 1 117 ? 5.175 -9.762 5.627 1.00 96.88 117 ASP A O 1
ATOM 1014 N N . ILE A 1 118 ? 7.070 -9.331 4.517 1.00 98.38 118 ILE A N 1
ATOM 1015 C CA . ILE A 1 118 ? 6.820 -7.901 4.282 1.00 98.38 118 ILE A CA 1
ATOM 1016 C C . ILE A 1 118 ? 6.747 -7.636 2.777 1.00 98.38 118 ILE A C 1
ATOM 1018 O O . ILE A 1 118 ? 7.650 -8.023 2.031 1.00 98.38 118 ILE A O 1
ATOM 1022 N N . ILE A 1 119 ? 5.705 -6.927 2.331 1.00 98.75 119 ILE A N 1
ATOM 1023 C CA . ILE A 1 119 ? 5.663 -6.364 0.974 1.00 98.75 119 ILE A CA 1
ATOM 1024 C C . ILE A 1 119 ? 6.486 -5.081 0.964 1.00 98.75 119 ILE A C 1
ATOM 1026 O O . ILE A 1 119 ? 6.243 -4.210 1.793 1.00 98.75 119 ILE A O 1
ATOM 1030 N N . LYS A 1 120 ? 7.417 -4.943 0.023 1.00 98.38 120 LYS A N 1
ATOM 1031 C CA . LYS A 1 120 ? 8.304 -3.792 -0.150 1.00 98.38 120 LYS A CA 1
ATOM 1032 C C . LYS A 1 120 ? 8.240 -3.299 -1.588 1.00 98.38 120 LYS A C 1
ATOM 1034 O O . LYS A 1 120 ? 8.782 -3.935 -2.489 1.00 98.38 120 LYS A O 1
ATOM 1039 N N . TRP A 1 121 ? 7.613 -2.147 -1.797 1.00 97.88 121 TRP A N 1
ATOM 1040 C CA . TRP A 1 121 ? 7.512 -1.533 -3.118 1.00 97.88 121 TRP A CA 1
ATOM 1041 C C . TRP A 1 121 ? 8.271 -0.215 -3.156 1.00 97.88 121 TRP A C 1
ATOM 1043 O O . TRP A 1 121 ? 7.908 0.736 -2.466 1.00 97.88 121 TRP A O 1
ATOM 1053 N N . TYR A 1 122 ? 9.308 -0.149 -3.985 1.00 96.69 122 TYR A N 1
ATOM 1054 C CA . TYR A 1 122 ? 10.034 1.082 -4.286 1.00 96.69 122 TYR A CA 1
ATOM 1055 C C . TYR A 1 122 ? 9.387 1.773 -5.483 1.00 96.69 122 TYR A C 1
ATOM 1057 O O . TYR A 1 122 ? 9.194 1.132 -6.515 1.00 96.69 122 TYR A O 1
ATOM 1065 N N . SER A 1 123 ? 9.100 3.068 -5.359 1.00 94.94 123 SER A N 1
ATOM 1066 C CA . SER A 1 123 ? 8.441 3.888 -6.379 1.00 94.94 123 SER A CA 1
ATOM 1067 C C . SER A 1 123 ? 9.086 3.708 -7.747 1.00 94.94 123 SER A C 1
ATOM 1069 O O . SER A 1 123 ? 10.305 3.837 -7.882 1.00 94.94 123 SER A O 1
ATOM 1071 N N . ASP A 1 124 ? 8.271 3.439 -8.766 1.00 91.81 124 ASP A N 1
ATOM 1072 C CA . ASP A 1 124 ? 8.738 3.189 -10.132 1.00 91.81 124 ASP A CA 1
ATOM 1073 C C . ASP A 1 124 ? 9.371 4.425 -10.820 1.00 91.81 124 ASP A C 1
ATOM 1075 O O . ASP A 1 124 ? 9.860 4.314 -11.946 1.00 91.81 124 ASP A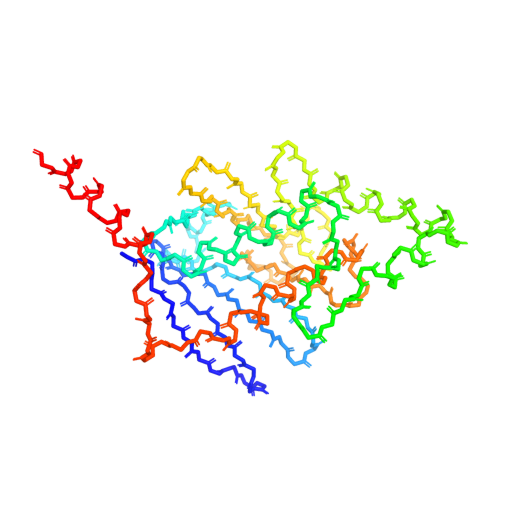 O 1
ATOM 1079 N N . ASP A 1 125 ? 9.392 5.584 -10.152 1.00 85.62 125 ASP A N 1
ATOM 1080 C CA . ASP A 1 125 ? 9.892 6.862 -10.678 1.00 85.62 125 ASP A CA 1
ATOM 1081 C C . ASP A 1 125 ? 11.396 7.101 -10.546 1.00 85.62 125 ASP A C 1
ATOM 1083 O O . ASP A 1 125 ? 11.941 7.872 -11.331 1.00 85.62 125 ASP A O 1
ATOM 1087 N N . ALA A 1 126 ? 12.081 6.411 -9.633 1.00 86.44 126 ALA A N 1
ATOM 1088 C CA . ALA A 1 126 ? 13.504 6.636 -9.367 1.00 86.44 126 ALA A CA 1
ATOM 1089 C C . ALA A 1 126 ? 14.293 5.327 -9.202 1.00 86.44 126 ALA A C 1
ATOM 1091 O O . ALA A 1 126 ? 13.719 4.231 -9.189 1.00 86.44 126 ALA A O 1
ATOM 1092 N N . SER A 1 127 ? 15.618 5.441 -9.087 1.00 89.25 127 SER A N 1
ATOM 1093 C CA . SER A 1 127 ? 16.523 4.337 -8.735 1.00 89.25 127 SER A CA 1
ATOM 1094 C C . SER A 1 127 ? 16.163 3.732 -7.366 1.00 89.25 127 SER A C 1
ATOM 1096 O O . SER A 1 127 ? 15.467 4.361 -6.573 1.00 89.25 127 SER A O 1
ATOM 1098 N N . LEU A 1 128 ? 16.607 2.511 -7.045 1.00 90.06 128 LEU A N 1
ATOM 1099 C CA . LEU A 1 128 ? 16.283 1.900 -5.740 1.00 90.06 128 LEU A CA 1
ATOM 1100 C C . LEU A 1 128 ? 16.898 2.676 -4.566 1.00 90.06 128 LEU A C 1
ATOM 1102 O O . LEU A 1 128 ? 16.370 2.641 -3.456 1.00 90.06 128 LEU A O 1
ATOM 1106 N N . GLU A 1 129 ? 18.015 3.351 -4.815 1.00 88.38 129 GLU A N 1
ATOM 1107 C CA . GLU A 1 129 ? 18.774 4.136 -3.849 1.00 88.38 129 GLU A CA 1
ATOM 1108 C C . GLU A 1 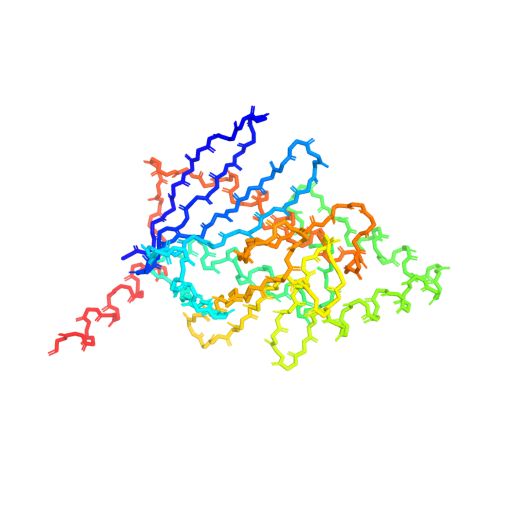129 ? 18.089 5.466 -3.498 1.00 88.38 129 GLU A C 1
ATOM 1110 O O . GLU A 1 129 ? 18.305 6.003 -2.409 1.00 88.38 129 GLU A O 1
ATOM 1115 N N . GLU A 1 130 ? 17.272 5.988 -4.413 1.00 88.69 130 GLU A N 1
ATOM 1116 C CA . GLU A 1 130 ? 16.646 7.311 -4.320 1.00 88.69 130 GLU A CA 1
ATOM 1117 C C . GLU A 1 130 ? 15.118 7.241 -4.251 1.00 88.69 130 GLU A C 1
ATOM 1119 O O . GLU A 1 130 ? 14.484 8.205 -3.838 1.00 88.69 130 GLU A O 1
ATOM 1124 N N . ALA A 1 131 ? 14.503 6.119 -4.620 1.00 91.88 131 ALA A N 1
ATOM 1125 C CA . ALA A 1 131 ? 13.055 5.981 -4.632 1.00 91.88 131 ALA A CA 1
ATOM 1126 C C . ALA A 1 131 ? 12.458 5.963 -3.223 1.00 91.88 131 ALA A C 1
ATOM 1128 O O . ALA A 1 131 ? 12.875 5.200 -2.346 1.00 91.88 131 ALA A O 1
ATOM 1129 N N . SER A 1 132 ? 11.373 6.717 -3.061 1.00 94.56 132 SER A N 1
ATOM 1130 C CA . SER A 1 132 ? 10.422 6.521 -1.973 1.00 94.56 132 SER A CA 1
ATOM 1131 C C . SER A 1 132 ? 9.920 5.085 -2.002 1.00 94.56 132 SER A C 1
ATOM 1133 O O . SER A 1 132 ? 9.777 4.481 -3.070 1.00 94.56 132 SER A O 1
ATOM 1135 N N . ARG A 1 133 ? 9.613 4.516 -0.842 1.00 96.19 133 ARG A N 1
ATOM 1136 C CA . ARG A 1 133 ? 9.081 3.151 -0.785 1.00 96.19 133 ARG A CA 1
ATOM 1137 C C . ARG A 1 133 ? 8.005 3.003 0.266 1.00 96.19 133 ARG A C 1
ATOM 1139 O O . ARG A 1 133 ? 8.003 3.717 1.267 1.00 96.19 133 ARG A O 1
ATOM 1146 N N . VAL A 1 134 ? 7.141 2.022 0.054 1.00 97.88 134 VAL A N 1
ATOM 1147 C CA . VAL A 1 134 ? 6.174 1.574 1.050 1.00 97.88 134 VAL A CA 1
ATOM 1148 C C . VAL A 1 134 ? 6.495 0.149 1.477 1.00 97.88 134 VAL A C 1
ATOM 1150 O O . VAL A 1 134 ? 6.820 -0.707 0.650 1.00 97.88 134 VAL A O 1
ATOM 1153 N N . GLU A 1 135 ? 6.404 -0.094 2.779 1.00 98.56 135 GLU A N 1
ATOM 1154 C CA . GLU A 1 135 ? 6.427 -1.425 3.366 1.00 98.56 135 GLU A CA 1
ATOM 1155 C C . GLU A 1 135 ? 5.066 -1.747 3.994 1.00 98.56 135 GLU A C 1
ATOM 1157 O O . GLU A 1 135 ? 4.506 -0.935 4.732 1.00 98.56 135 GLU A O 1
ATOM 1162 N N . ILE A 1 136 ? 4.534 -2.936 3.703 1.00 98.62 136 ILE A N 1
ATOM 1163 C CA . ILE A 1 136 ? 3.297 -3.461 4.291 1.00 98.62 136 ILE A CA 1
ATOM 1164 C C . ILE A 1 136 ? 3.665 -4.708 5.078 1.00 98.62 136 ILE A C 1
ATOM 1166 O O . ILE A 1 136 ? 4.039 -5.734 4.502 1.00 98.62 136 ILE A O 1
ATOM 1170 N N . ASN A 1 137 ? 3.544 -4.619 6.396 1.00 98.25 137 ASN A N 1
ATOM 1171 C CA . ASN A 1 137 ? 3.819 -5.724 7.299 1.00 98.25 137 ASN A CA 1
ATOM 1172 C C . ASN A 1 137 ? 2.534 -6.166 8.004 1.00 98.25 137 ASN A C 1
ATOM 1174 O O . ASN A 1 137 ? 1.747 -5.342 8.480 1.00 98.25 137 ASN A O 1
ATOM 1178 N N . ARG A 1 138 ? 2.325 -7.481 8.063 1.00 96.44 138 ARG A N 1
ATOM 1179 C CA . ARG A 1 138 ? 1.161 -8.092 8.700 1.00 96.44 138 ARG A CA 1
ATOM 1180 C C . ARG A 1 138 ? 1.465 -8.403 10.161 1.00 96.44 138 ARG A C 1
ATOM 1182 O O . ARG A 1 138 ? 2.414 -9.113 10.472 1.00 96.44 138 ARG A O 1
ATOM 1189 N N . LEU A 1 139 ? 0.598 -7.931 11.046 1.00 94.62 139 LEU A N 1
ATOM 1190 C CA . LEU A 1 139 ? 0.532 -8.324 12.451 1.00 94.62 139 LEU A CA 1
ATOM 1191 C C . LEU A 1 139 ? -0.658 -9.277 12.663 1.00 94.62 139 LEU A C 1
ATOM 1193 O O . LEU A 1 139 ? -1.445 -9.525 11.749 1.00 94.62 139 LEU A O 1
ATOM 1197 N N . GLU A 1 140 ? -0.817 -9.808 13.877 1.00 89.75 140 GLU A N 1
ATOM 1198 C CA . GLU A 1 140 ? -1.886 -10.770 14.195 1.00 89.75 140 GLU A CA 1
ATOM 1199 C C . GLU A 1 140 ? -3.296 -10.224 13.878 1.00 89.75 140 GLU A C 1
ATOM 1201 O O . GLU A 1 140 ? -4.101 -10.895 13.233 1.00 89.75 140 GLU A O 1
ATOM 1206 N N . GLU A 1 141 ? -3.584 -8.978 14.266 1.00 90.12 141 GLU A N 1
ATOM 1207 C CA . GLU A 1 141 ? -4.889 -8.327 14.058 1.00 90.12 141 GLU A CA 1
ATOM 1208 C C . GLU A 1 141 ? -4.789 -6.946 13.384 1.00 90.12 141 GLU A C 1
ATOM 1210 O O . GLU A 1 141 ? -5.734 -6.159 13.437 1.00 90.12 141 GLU A O 1
ATOM 1215 N N . ALA A 1 142 ? -3.656 -6.634 12.754 1.00 95.06 142 ALA A N 1
ATOM 1216 C CA . ALA A 1 142 ? -3.402 -5.322 12.162 1.00 95.06 142 ALA A CA 1
ATOM 1217 C C . ALA A 1 142 ? -2.415 -5.400 10.990 1.00 95.06 142 ALA A C 1
ATOM 1219 O O . ALA A 1 142 ? -1.730 -6.405 10.811 1.00 95.06 142 ALA A O 1
ATOM 1220 N N . PHE A 1 143 ? -2.313 -4.316 10.229 1.00 97.38 143 PHE A N 1
ATOM 1221 C CA . PHE A 1 143 ? -1.226 -4.075 9.284 1.00 97.38 143 PHE A CA 1
ATOM 1222 C C . PHE A 1 143 ? -0.500 -2.795 9.666 1.00 97.38 143 PHE A C 1
ATOM 1224 O O . PHE A 1 143 ? -1.149 -1.798 9.977 1.00 97.38 143 PHE A O 1
ATOM 1231 N N . THR A 1 144 ? 0.827 -2.802 9.604 1.00 97.00 144 THR A N 1
ATOM 1232 C CA . THR A 1 144 ? 1.608 -1.562 9.628 1.00 97.00 144 THR A CA 1
ATOM 1233 C C . THR A 1 144 ? 1.972 -1.190 8.202 1.00 97.00 144 THR A C 1
ATOM 1235 O O . THR A 1 144 ? 2.547 -2.011 7.480 1.00 97.00 144 THR A O 1
ATOM 1238 N N . ILE A 1 145 ? 1.646 0.040 7.819 1.00 97.06 145 ILE A N 1
ATOM 1239 C CA . ILE A 1 145 ? 2.033 0.628 6.542 1.00 97.06 145 ILE A CA 1
ATOM 1240 C C . ILE A 1 145 ? 3.100 1.673 6.835 1.00 97.06 145 ILE A C 1
ATOM 1242 O O . ILE A 1 145 ? 2.835 2.646 7.546 1.00 97.06 145 ILE A O 1
ATOM 1246 N N . THR A 1 146 ? 4.301 1.459 6.312 1.00 97.44 146 THR A N 1
ATOM 1247 C CA . THR A 1 146 ? 5.439 2.352 6.522 1.00 97.44 146 THR A CA 1
ATOM 1248 C C . THR A 1 146 ? 5.865 2.971 5.206 1.00 97.44 146 THR A C 1
ATOM 1250 O O . THR A 1 146 ? 6.302 2.268 4.300 1.00 97.44 146 THR A O 1
ATOM 1253 N N . PHE A 1 147 ? 5.786 4.292 5.118 1.00 96.62 147 PHE A N 1
ATOM 1254 C CA . PHE A 1 147 ? 6.336 5.058 4.012 1.00 96.62 147 PHE A CA 1
ATOM 1255 C C . PHE A 1 147 ? 7.736 5.542 4.367 1.00 96.62 147 PHE A C 1
ATOM 1257 O O . PHE A 1 147 ? 7.960 6.057 5.461 1.00 96.62 147 PHE A O 1
ATOM 1264 N N . TYR A 1 148 ? 8.662 5.405 3.429 1.00 95.00 148 TYR A N 1
ATOM 1265 C CA . TYR A 1 148 ? 10.015 5.939 3.501 1.00 95.00 148 TYR A CA 1
ATOM 1266 C C . TYR A 1 148 ? 10.172 7.004 2.425 1.00 95.00 148 TYR A C 1
ATOM 1268 O O . TYR A 1 148 ? 9.754 6.787 1.285 1.00 95.00 148 TYR A O 1
ATOM 1276 N N . GLN A 1 149 ? 10.778 8.128 2.793 1.00 91.94 149 GLN A N 1
ATOM 1277 C CA . GLN A 1 149 ? 11.048 9.207 1.853 1.00 91.94 149 GLN A CA 1
ATOM 1278 C C . GLN A 1 149 ? 12.064 8.781 0.799 1.00 91.94 149 GLN A C 1
ATOM 1280 O O . GLN A 1 149 ? 13.062 8.124 1.113 1.00 91.94 149 GLN A O 1
ATOM 1285 N N . GLY A 1 150 ? 11.818 9.204 -0.434 1.00 87.25 150 GLY A N 1
ATOM 1286 C CA . GLY A 1 150 ? 12.811 9.219 -1.496 1.00 87.25 150 GLY A CA 1
ATOM 1287 C C . GLY A 1 150 ? 13.604 10.522 -1.533 1.00 87.25 150 GLY A C 1
ATOM 1288 O O . GLY A 1 150 ? 13.257 11.516 -0.895 1.00 87.25 150 GLY A O 1
ATOM 1289 N N . LYS A 1 151 ? 14.666 10.509 -2.332 1.00 76.94 151 LYS A N 1
ATOM 1290 C CA . LYS A 1 151 ? 15.419 11.678 -2.781 1.00 76.94 151 LYS A CA 1
ATOM 1291 C C . LYS A 1 151 ? 14.996 11.966 -4.221 1.00 76.94 151 LYS A C 1
ATOM 1293 O O . LYS A 1 151 ? 15.697 11.586 -5.151 1.00 76.94 151 LYS A O 1
ATOM 1298 N N . GLU A 1 152 ? 13.808 12.525 -4.430 1.00 63.00 152 GLU A N 1
ATOM 1299 C CA . GLU A 1 152 ? 13.389 12.877 -5.792 1.00 63.00 152 GLU A CA 1
ATOM 1300 C C . GLU A 1 152 ? 14.135 14.121 -6.305 1.00 63.00 152 GLU A C 1
ATOM 1302 O O . GLU A 1 152 ? 14.552 14.984 -5.534 1.00 63.00 152 GLU A O 1
ATOM 1307 N N . GLU A 1 153 ? 14.288 14.190 -7.631 1.00 50.81 153 GLU A N 1
ATOM 1308 C CA . GLU A 1 153 ? 15.134 15.113 -8.417 1.00 50.81 153 GLU A CA 1
ATOM 1309 C C . GLU A 1 153 ? 14.810 16.617 -8.241 1.00 50.81 153 GLU A C 1
ATOM 1311 O O . GLU A 1 153 ? 15.510 17.468 -8.786 1.00 50.81 153 GLU A O 1
ATOM 1316 N N . TYR A 1 154 ? 13.765 16.955 -7.477 1.00 51.41 154 TYR A N 1
ATOM 1317 C CA . TYR A 1 154 ? 13.241 18.314 -7.292 1.00 51.41 154 TYR A CA 1
ATOM 1318 C C . TYR A 1 154 ? 13.418 18.877 -5.866 1.00 51.41 154 TYR A C 1
ATOM 1320 O O . TYR A 1 154 ? 12.660 19.754 -5.470 1.00 51.41 154 TYR A O 1
ATOM 1328 N N . ASP A 1 155 ? 14.409 18.406 -5.100 1.00 53.06 155 ASP A N 1
ATOM 1329 C CA . ASP A 1 155 ? 14.797 18.910 -3.759 1.00 53.06 155 ASP A CA 1
ATOM 1330 C C . ASP A 1 155 ? 13.766 18.733 -2.622 1.00 53.06 155 ASP A C 1
ATOM 1332 O O . ASP A 1 155 ? 14.035 19.114 -1.481 1.00 53.06 155 ASP A O 1
ATOM 1336 N N . PHE A 1 156 ? 12.618 18.095 -2.872 1.00 54.97 156 PHE A N 1
ATOM 1337 C CA . PHE A 1 156 ? 11.599 17.857 -1.849 1.00 54.97 156 PHE A CA 1
ATOM 1338 C C . PHE A 1 156 ? 11.456 16.354 -1.554 1.00 54.97 156 PHE A C 1
ATOM 1340 O O . PHE A 1 156 ? 10.992 15.618 -2.427 1.00 54.97 156 PHE A O 1
ATOM 1347 N N . PRO A 1 157 ? 11.819 15.857 -0.349 1.00 61.56 157 PRO A N 1
ATOM 1348 C CA . PRO A 1 157 ? 11.460 14.504 0.063 1.00 61.56 157 PRO A CA 1
ATOM 1349 C C . PRO A 1 157 ? 9.952 14.269 -0.052 1.00 61.56 157 PRO A C 1
ATOM 1351 O O . PRO A 1 157 ? 9.142 15.022 0.489 1.00 61.56 157 PRO A O 1
ATOM 1354 N N . THR A 1 158 ? 9.567 13.190 -0.730 1.00 78.00 158 THR A N 1
ATOM 1355 C CA . THR A 1 158 ? 8.164 12.785 -0.856 1.00 78.00 158 THR A CA 1
ATOM 1356 C C . THR A 1 158 ? 7.972 11.408 -0.232 1.00 78.00 158 THR A C 1
ATOM 1358 O O . THR A 1 158 ? 8.812 10.523 -0.371 1.00 78.00 158 THR A O 1
ATOM 1361 N N . TYR A 1 159 ? 6.845 11.186 0.443 1.00 90.81 159 TYR A N 1
ATOM 1362 C CA . TYR A 1 159 ? 6.378 9.832 0.769 1.00 90.81 159 TYR A CA 1
ATOM 1363 C C . TYR A 1 159 ? 5.504 9.265 -0.357 1.00 90.81 159 TYR A C 1
ATOM 1365 O O . TYR A 1 159 ? 4.592 8.482 -0.099 1.00 90.81 159 TYR A O 1
ATOM 1373 N N . SER A 1 160 ? 5.717 9.716 -1.596 1.00 92.56 160 SER A N 1
ATOM 1374 C CA . SER A 1 160 ? 4.904 9.316 -2.739 1.00 92.56 160 SER A CA 1
ATOM 1375 C C . SER A 1 160 ? 5.504 8.092 -3.414 1.00 92.56 160 SER A C 1
ATOM 1377 O O . SER A 1 160 ? 6.675 8.080 -3.777 1.00 92.56 160 SER A O 1
ATOM 1379 N N . VAL A 1 161 ? 4.702 7.049 -3.580 1.00 95.88 161 VAL A N 1
ATOM 1380 C CA . VAL A 1 161 ? 5.082 5.789 -4.211 1.00 95.88 161 VAL A CA 1
ATOM 1381 C C . VAL A 1 161 ? 4.178 5.561 -5.411 1.00 95.88 161 VAL A C 1
ATOM 1383 O O . VAL A 1 161 ? 2.964 5.412 -5.261 1.00 95.88 161 VAL A O 1
ATOM 1386 N N . ARG A 1 162 ? 4.775 5.515 -6.603 1.00 95.50 162 ARG A N 1
ATOM 1387 C CA . ARG A 1 162 ? 4.082 5.196 -7.852 1.00 95.50 162 ARG A CA 1
ATOM 1388 C C . ARG A 1 162 ? 4.185 3.708 -8.165 1.00 95.50 162 ARG A C 1
ATOM 1390 O O . ARG A 1 162 ? 5.272 3.122 -8.144 1.00 95.50 162 ARG A O 1
ATOM 1397 N N . PHE A 1 163 ? 3.050 3.132 -8.535 1.00 96.62 163 PHE A N 1
ATOM 1398 C CA . PHE A 1 163 ? 2.907 1.782 -9.063 1.00 96.62 163 PHE A CA 1
ATOM 1399 C C . PHE A 1 163 ? 2.570 1.910 -10.547 1.00 96.62 163 PHE A C 1
ATOM 1401 O O . PHE A 1 163 ? 1.432 2.233 -10.906 1.00 96.62 163 PHE A O 1
ATOM 1408 N N . ARG A 1 164 ? 3.564 1.704 -11.419 1.00 94.94 164 ARG A N 1
ATOM 1409 C CA . ARG A 1 164 ? 3.339 1.839 -12.861 1.00 94.94 164 ARG A CA 1
ATOM 1410 C C . ARG A 1 164 ? 2.512 0.677 -13.393 1.00 94.94 164 ARG A C 1
ATOM 1412 O O . ARG A 1 164 ? 2.736 -0.480 -13.045 1.00 94.94 164 ARG A O 1
ATOM 1419 N N . ASN A 1 165 ? 1.584 0.973 -14.291 1.00 87.75 165 ASN A N 1
ATOM 1420 C CA . ASN A 1 165 ? 0.817 -0.044 -14.991 1.00 87.75 165 ASN A CA 1
ATOM 1421 C C . ASN A 1 165 ? 1.613 -0.658 -16.155 1.00 87.75 165 ASN A C 1
ATOM 1423 O O . ASN A 1 165 ? 1.472 -1.839 -16.464 1.00 87.75 165 ASN A O 1
ATOM 1427 N N . SER A 1 166 ? 2.501 0.131 -16.770 1.00 86.94 166 SER A N 1
ATOM 1428 C CA . SER A 1 166 ? 3.419 -0.310 -17.823 1.00 86.94 166 SER A CA 1
ATOM 1429 C C . SER A 1 166 ? 4.869 -0.019 -17.448 1.00 86.94 166 SER A C 1
ATOM 1431 O O . SER A 1 166 ? 5.189 1.052 -16.935 1.00 86.94 166 SER A O 1
ATOM 1433 N N . GLY A 1 167 ? 5.760 -0.979 -17.703 1.00 88.00 167 GLY A N 1
ATOM 1434 C CA . GLY A 1 167 ? 7.187 -0.841 -17.398 1.00 88.00 167 GLY A CA 1
ATOM 1435 C C . GLY A 1 167 ? 7.518 -0.830 -15.902 1.00 88.00 167 GLY A C 1
ATOM 1436 O O . GLY A 1 167 ? 8.577 -0.328 -15.529 1.00 88.00 167 GLY A O 1
ATOM 1437 N N . SER A 1 168 ? 6.635 -1.357 -15.046 1.00 93.38 168 SER A N 1
ATOM 1438 C CA . SER A 1 168 ? 6.931 -1.512 -13.618 1.00 93.38 168 SER A CA 1
ATOM 1439 C C . SER A 1 168 ? 8.059 -2.511 -13.392 1.00 93.38 168 SER A C 1
ATOM 1441 O O . SER A 1 168 ? 8.092 -3.580 -14.009 1.00 93.38 168 SER A O 1
ATOM 1443 N N . ARG A 1 169 ? 8.942 -2.206 -12.435 1.00 93.81 169 ARG A N 1
ATOM 1444 C CA . ARG A 1 169 ? 9.989 -3.142 -11.990 1.00 93.81 169 ARG A CA 1
ATOM 1445 C C . ARG A 1 169 ? 9.429 -4.382 -11.292 1.00 93.81 169 ARG A C 1
ATOM 1447 O O . ARG A 1 169 ? 10.125 -5.387 -11.197 1.00 93.81 169 ARG A O 1
ATOM 1454 N N . TYR A 1 170 ? 8.194 -4.295 -10.804 1.00 95.56 170 TYR A N 1
ATOM 1455 C CA . TYR A 1 170 ? 7.504 -5.378 -10.112 1.00 95.56 170 TYR A CA 1
ATOM 1456 C C . TYR A 1 170 ? 6.426 -6.021 -10.975 1.00 95.56 170 TYR A C 1
ATOM 1458 O O . TYR A 1 170 ? 5.578 -6.732 -10.443 1.00 95.56 170 TYR A O 1
ATOM 1466 N N . HIS A 1 171 ? 6.413 -5.778 -12.289 1.00 92.56 171 HIS A N 1
ATOM 1467 C CA . HIS A 1 171 ? 5.463 -6.450 -13.165 1.00 92.56 171 HIS A CA 1
ATOM 1468 C C . HIS A 1 171 ? 5.544 -7.977 -12.966 1.00 92.56 171 HIS A C 1
ATOM 1470 O O . HIS A 1 171 ? 6.653 -8.520 -12.966 1.00 92.56 171 HIS A O 1
ATOM 1476 N N . PRO A 1 172 ? 4.407 -8.681 -12.799 1.00 92.38 172 PRO A N 1
ATOM 1477 C CA . PRO A 1 172 ? 3.021 -8.216 -12.944 1.00 92.38 172 PRO A CA 1
ATOM 1478 C C . PRO A 1 172 ? 2.302 -7.854 -11.634 1.00 92.38 172 PRO A C 1
ATOM 1480 O O . PRO A 1 172 ? 1.088 -7.688 -11.601 1.00 92.38 172 PRO A O 1
ATOM 1483 N N . TYR A 1 173 ? 3.003 -7.711 -10.518 1.00 94.50 173 TYR A N 1
ATOM 1484 C CA . TYR A 1 173 ? 2.372 -7.460 -9.222 1.00 94.50 173 TYR A CA 1
ATOM 1485 C C . TYR A 1 173 ? 1.680 -6.099 -9.095 1.00 94.50 173 TYR A C 1
ATOM 1487 O O . TYR A 1 173 ? 0.870 -5.927 -8.186 1.00 94.50 173 TYR A O 1
ATOM 1495 N N . ASN A 1 174 ? 1.905 -5.165 -10.027 1.00 94.31 174 ASN A N 1
ATOM 1496 C CA . ASN A 1 174 ? 1.124 -3.928 -10.122 1.00 94.31 174 ASN A CA 1
ATOM 1497 C C . ASN A 1 174 ? -0.389 -4.209 -10.215 1.00 94.31 174 ASN A C 1
ATOM 1499 O O . ASN A 1 174 ? -1.181 -3.459 -9.647 1.00 94.31 174 ASN A O 1
ATOM 1503 N N . PHE A 1 175 ? -0.800 -5.320 -10.839 1.00 92.06 175 PHE A N 1
ATOM 1504 C CA . PHE A 1 175 ? -2.210 -5.699 -10.958 1.00 92.06 175 PHE A CA 1
ATOM 1505 C C . PHE A 1 175 ? -2.882 -5.972 -9.607 1.00 92.06 175 PHE A C 1
ATOM 1507 O O . PHE A 1 175 ? -4.040 -5.602 -9.426 1.00 92.06 175 PHE A O 1
ATOM 1514 N N . ALA A 1 176 ? -2.171 -6.536 -8.627 1.00 93.62 176 ALA A N 1
ATOM 1515 C CA . ALA A 1 176 ? -2.725 -6.768 -7.294 1.00 93.62 176 ALA A CA 1
ATOM 1516 C C . ALA A 1 176 ? -3.044 -5.446 -6.568 1.00 93.62 176 ALA A C 1
ATOM 1518 O O . ALA A 1 176 ? -4.091 -5.324 -5.929 1.00 93.62 176 ALA A O 1
ATOM 1519 N N . PHE A 1 177 ? -2.183 -4.432 -6.716 1.00 96.12 177 PHE A N 1
ATOM 1520 C CA . PHE A 1 177 ? -2.410 -3.091 -6.165 1.00 96.12 177 PHE A CA 1
ATOM 1521 C C . PHE A 1 177 ? -3.557 -2.368 -6.880 1.00 96.12 177 PHE A C 1
ATOM 1523 O O . PHE A 1 177 ? -4.417 -1.782 -6.223 1.00 96.12 177 PHE A O 1
ATOM 1530 N N . MET A 1 178 ? -3.620 -2.471 -8.210 1.00 93.69 178 MET A N 1
ATOM 1531 C CA . MET A 1 178 ? -4.735 -1.937 -9.001 1.00 93.69 178 MET A CA 1
ATOM 1532 C C . MET A 1 178 ? -6.064 -2.593 -8.625 1.00 93.69 178 MET A C 1
ATOM 1534 O O . MET A 1 178 ? -7.077 -1.912 -8.493 1.00 93.69 178 MET A O 1
ATOM 1538 N N . ASN A 1 179 ? -6.069 -3.905 -8.388 1.00 92.12 179 ASN A N 1
ATOM 1539 C CA . ASN A 1 179 ? -7.262 -4.613 -7.941 1.00 92.12 179 ASN A CA 1
ATOM 1540 C C . ASN A 1 179 ? -7.723 -4.147 -6.552 1.00 92.12 179 ASN A C 1
ATOM 1542 O O . ASN A 1 179 ? -8.923 -3.996 -6.319 1.00 92.12 179 ASN A O 1
ATOM 1546 N N . MET A 1 180 ? -6.779 -3.871 -5.646 1.00 95.00 180 MET A N 1
ATOM 1547 C CA . MET A 1 180 ? -7.091 -3.291 -4.338 1.00 95.00 180 MET A CA 1
ATOM 1548 C C . MET A 1 180 ? -7.764 -1.922 -4.500 1.00 95.00 180 MET A C 1
ATOM 1550 O O . MET A 1 180 ? -8.841 -1.710 -3.949 1.00 95.00 180 MET A O 1
ATOM 1554 N N . TYR A 1 181 ? -7.202 -1.038 -5.335 1.00 95.38 181 TYR A N 1
ATOM 1555 C CA . TYR A 1 181 ? -7.808 0.259 -5.658 1.00 95.38 181 TYR A CA 1
ATOM 1556 C C . TYR A 1 181 ? -9.215 0.119 -6.257 1.00 95.38 181 TYR A C 1
ATOM 1558 O O . TYR A 1 181 ? -10.156 0.738 -5.766 1.00 95.38 181 TYR A O 1
ATOM 1566 N N . ASN A 1 182 ? -9.392 -0.745 -7.259 1.00 92.38 182 ASN A N 1
ATOM 1567 C CA . ASN A 1 182 ? -10.701 -0.991 -7.867 1.00 92.38 182 ASN A CA 1
ATOM 1568 C C . ASN A 1 182 ? -11.721 -1.515 -6.849 1.00 92.38 182 ASN A C 1
ATOM 1570 O O . ASN A 1 182 ? -12.893 -1.163 -6.915 1.00 92.38 182 ASN A O 1
ATOM 1574 N N . SER A 1 183 ? -11.280 -2.304 -5.871 1.00 90.69 183 SER A N 1
ATOM 1575 C CA . SER A 1 183 ? -12.144 -2.764 -4.782 1.00 90.69 183 SER A CA 1
ATOM 1576 C C . SER A 1 183 ? -12.504 -1.643 -3.801 1.00 90.69 183 SER A C 1
ATOM 1578 O O . SER A 1 183 ? -13.566 -1.694 -3.187 1.00 90.69 183 SER A O 1
ATOM 1580 N N . LEU A 1 184 ? -11.654 -0.621 -3.640 1.00 92.44 184 LEU A N 1
ATOM 1581 C CA . LEU A 1 184 ? -11.978 0.566 -2.841 1.00 92.44 184 LEU A CA 1
ATOM 1582 C C . LEU A 1 184 ? -13.031 1.449 -3.525 1.00 92.44 184 LEU A C 1
ATOM 1584 O O . LEU A 1 184 ? -13.782 2.121 -2.826 1.00 92.44 184 LEU A O 1
ATOM 1588 N N . ILE A 1 185 ? -13.145 1.436 -4.861 1.00 91.81 185 ILE A N 1
ATOM 1589 C CA . ILE A 1 185 ? -14.193 2.169 -5.608 1.00 91.81 185 ILE A CA 1
ATOM 1590 C C . ILE A 1 185 ? -15.596 1.806 -5.114 1.00 91.81 185 ILE A C 1
ATOM 1592 O O . ILE A 1 185 ? -16.474 2.668 -5.089 1.00 91.81 185 ILE A O 1
ATOM 1596 N N . GLU A 1 186 ? -15.796 0.575 -4.655 1.00 86.50 186 GLU A N 1
ATOM 1597 C CA . GLU A 1 186 ? -17.072 0.100 -4.114 1.00 86.50 186 GLU A CA 1
ATOM 1598 C C . GLU A 1 186 ? -17.417 0.700 -2.739 1.00 86.50 186 GLU A C 1
ATOM 1600 O O . GLU A 1 186 ? -18.555 0.582 -2.291 1.00 86.50 186 GLU A O 1
ATOM 1605 N N . TYR A 1 187 ? -16.470 1.373 -2.076 1.00 86.19 187 TYR A N 1
ATOM 1606 C CA . TYR A 1 187 ? -16.715 2.072 -0.819 1.00 86.19 187 TYR A CA 1
ATOM 1607 C C . TYR A 1 187 ? -17.652 3.266 -1.022 1.00 86.19 187 TYR A C 1
ATOM 1609 O O . TYR A 1 187 ? -17.354 4.190 -1.790 1.00 86.19 187 TYR A O 1
ATOM 1617 N N . ASP A 1 188 ? -18.753 3.276 -0.273 1.00 83.75 188 ASP A N 1
ATOM 1618 C CA . ASP A 1 188 ? -19.650 4.421 -0.158 1.00 83.75 188 ASP A CA 1
ATOM 1619 C C . ASP A 1 188 ? -19.546 5.027 1.252 1.00 83.75 188 ASP A C 1
ATOM 1621 O O . ASP A 1 188 ? -20.049 4.432 2.211 1.00 83.75 188 ASP A O 1
ATOM 1625 N N . PRO A 1 189 ? -18.935 6.217 1.410 1.00 77.25 189 PRO A N 1
ATOM 1626 C CA . PRO A 1 189 ? -18.807 6.858 2.717 1.00 77.25 189 PRO A CA 1
ATOM 1627 C C . PRO A 1 189 ? -20.160 7.238 3.341 1.00 77.25 189 PRO A C 1
ATOM 1629 O O . PRO A 1 189 ? -20.240 7.381 4.559 1.00 77.25 189 PRO A O 1
ATOM 1632 N N . ASN A 1 190 ?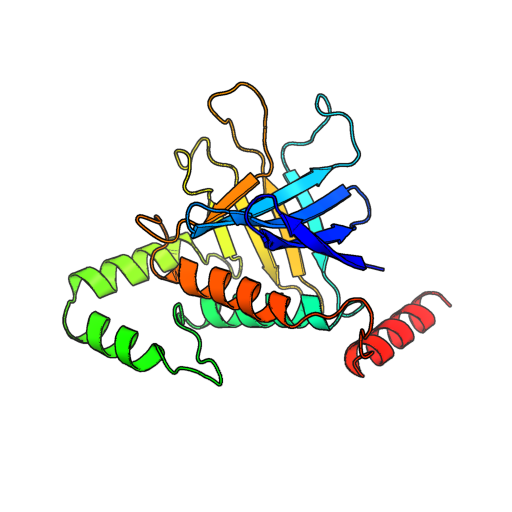 -21.228 7.395 2.547 1.00 76.56 190 ASN A N 1
ATOM 1633 C CA . ASN A 1 190 ? -22.559 7.745 3.059 1.00 76.56 190 ASN A CA 1
ATOM 1634 C C . ASN A 1 190 ? -23.312 6.532 3.616 1.00 76.56 190 ASN A C 1
ATOM 1636 O O . ASN A 1 190 ? -24.256 6.692 4.391 1.00 76.56 190 ASN A O 1
ATOM 1640 N N . TYR A 1 191 ? -22.902 5.328 3.217 1.00 73.06 191 TYR A N 1
ATOM 1641 C CA . TYR A 1 191 ? -23.541 4.070 3.583 1.00 73.06 191 TYR A CA 1
ATOM 1642 C C . TYR A 1 191 ? -22.502 3.055 4.068 1.00 73.06 191 TYR A C 1
ATOM 1644 O O . TYR A 1 191 ? -22.524 1.895 3.658 1.00 73.06 191 TYR A O 1
ATOM 1652 N N . HIS A 1 192 ? -21.604 3.477 4.969 1.00 72.75 192 HIS A N 1
ATOM 1653 C CA . HIS A 1 192 ? -20.678 2.554 5.632 1.00 72.75 192 HIS A CA 1
ATOM 1654 C C . HIS A 1 192 ? -21.462 1.542 6.471 1.00 72.75 192 HIS A C 1
ATOM 1656 O O . HIS A 1 192 ? -21.921 1.829 7.582 1.00 72.75 192 HIS A O 1
ATOM 1662 N N . GLN A 1 193 ? -21.653 0.346 5.923 1.00 72.12 193 GLN A N 1
ATOM 1663 C CA . GLN A 1 193 ? -22.254 -0.757 6.648 1.00 72.12 193 GLN A CA 1
ATOM 1664 C C . GLN A 1 193 ? -21.245 -1.263 7.683 1.00 72.12 193 GLN A C 1
ATOM 1666 O O . GLN A 1 193 ? -20.202 -1.811 7.337 1.00 72.12 193 GLN A O 1
ATOM 1671 N N . ILE A 1 194 ? -21.571 -1.107 8.968 1.00 78.38 194 ILE A N 1
ATOM 1672 C CA . ILE A 1 194 ? -20.726 -1.616 10.052 1.00 78.38 194 ILE A CA 1
ATOM 1673 C C . ILE A 1 194 ? -20.661 -3.143 9.947 1.00 78.38 194 ILE A C 1
ATOM 1675 O O . ILE A 1 194 ? -21.663 -3.842 10.125 1.00 78.38 194 ILE A O 1
ATOM 1679 N N . HIS A 1 195 ? -19.465 -3.659 9.684 1.00 81.56 195 HIS A N 1
ATOM 1680 C CA . HIS A 1 195 ? -19.198 -5.092 9.656 1.00 81.56 195 HIS A CA 1
ATOM 1681 C C . HIS A 1 195 ? -19.218 -5.683 11.074 1.00 81.56 195 HIS A C 1
ATOM 1683 O O . HIS A 1 195 ? -18.878 -5.016 12.057 1.00 81.56 195 HIS A O 1
ATOM 1689 N N . ILE A 1 196 ? -19.584 -6.963 11.208 1.00 86.00 196 ILE A N 1
ATOM 1690 C CA . ILE A 1 196 ? -19.609 -7.624 12.523 1.00 86.00 196 ILE A CA 1
ATOM 1691 C C . ILE A 1 196 ? -18.210 -7.662 13.150 1.00 86.00 196 ILE A C 1
ATOM 1693 O O . ILE A 1 196 ? -18.065 -7.512 14.362 1.00 86.00 196 ILE A O 1
ATOM 1697 N N . GLU A 1 197 ? -17.172 -7.787 12.329 1.00 90.44 197 GLU A N 1
ATOM 1698 C CA . GLU A 1 197 ? -15.770 -7.742 12.723 1.00 90.44 197 GLU A CA 1
ATOM 1699 C C . GLU A 1 197 ? -15.395 -6.389 13.330 1.00 90.44 197 GLU A C 1
ATOM 1701 O O . GLU A 1 197 ? -14.731 -6.356 14.367 1.00 90.44 197 GLU A O 1
ATOM 1706 N N . GLU A 1 198 ? -15.874 -5.290 12.740 1.00 86.38 198 GLU A N 1
ATOM 1707 C CA . GLU A 1 198 ? -15.678 -3.934 13.260 1.00 86.38 198 GLU A CA 1
ATOM 1708 C C . GLU A 1 198 ? -16.345 -3.780 14.631 1.00 86.38 198 GLU A C 1
ATOM 1710 O O . GLU A 1 198 ? -15.725 -3.318 15.594 1.00 86.38 198 GLU A O 1
ATOM 1715 N N . TYR A 1 199 ? -17.588 -4.251 14.768 1.00 86.31 199 TYR A N 1
ATOM 1716 C CA . TYR A 1 199 ? -18.298 -4.247 16.047 1.00 86.31 199 TYR A CA 1
ATOM 1717 C C . TYR A 1 199 ? -17.564 -5.067 17.123 1.00 86.31 199 TYR A C 1
ATOM 1719 O O . TYR A 1 199 ? -17.364 -4.599 18.250 1.00 86.31 199 TYR A O 1
ATOM 1727 N N . LEU A 1 200 ? -17.148 -6.295 16.792 1.00 89.38 200 LEU A N 1
ATOM 1728 C CA . LEU A 1 200 ? -16.455 -7.190 17.721 1.00 89.38 200 LEU A CA 1
ATOM 1729 C C . LEU A 1 200 ? -15.100 -6.620 18.153 1.00 89.38 200 LEU A C 1
ATOM 1731 O O . LEU A 1 200 ? -14.765 -6.686 19.341 1.00 89.38 200 LEU A O 1
ATOM 1735 N N . TYR A 1 201 ? -14.352 -6.024 17.223 1.00 88.75 201 TYR A N 1
ATOM 1736 C CA . TYR A 1 201 ? -13.063 -5.402 17.510 1.00 88.75 201 TYR A CA 1
ATOM 1737 C C . TYR A 1 201 ? -13.219 -4.182 18.422 1.00 88.75 201 TYR A C 1
ATOM 1739 O O . TYR A 1 201 ? -12.588 -4.112 19.478 1.00 88.75 201 TYR A O 1
ATOM 1747 N N . ASN A 1 202 ? -14.151 -3.279 18.107 1.00 86.75 202 ASN A N 1
ATOM 1748 C CA . ASN A 1 202 ? -14.445 -2.116 18.946 1.00 86.75 202 ASN A CA 1
ATOM 1749 C C . ASN A 1 202 ? -14.888 -2.517 20.363 1.00 86.75 202 ASN A C 1
ATOM 1751 O O . ASN A 1 202 ? -14.447 -1.935 21.358 1.00 86.75 202 ASN A O 1
ATOM 1755 N N . LYS A 1 203 ? -15.701 -3.573 20.493 1.00 88.38 203 LYS A N 1
ATOM 1756 C CA . LYS A 1 203 ? -16.103 -4.121 21.798 1.00 88.38 203 LYS A CA 1
ATOM 1757 C C . LYS A 1 203 ? -14.918 -4.690 22.585 1.00 88.38 203 LYS A C 1
ATOM 1759 O O . LYS A 1 203 ? -14.886 -4.556 23.809 1.00 88.38 203 LYS A O 1
ATOM 1764 N N . LYS A 1 204 ? -13.950 -5.325 21.913 1.00 89.25 204 LYS A N 1
ATOM 1765 C CA . LYS A 1 204 ? -12.698 -5.799 22.527 1.00 89.25 204 LYS A CA 1
ATOM 1766 C C . LYS A 1 204 ? -11.880 -4.618 23.058 1.00 89.25 204 LYS A C 1
ATOM 1768 O O . LYS A 1 204 ? -11.497 -4.644 24.225 1.00 89.25 204 LYS A O 1
ATOM 1773 N N . LEU A 1 205 ? -11.708 -3.557 22.267 1.00 86.88 205 LEU A N 1
ATOM 1774 C CA . LEU A 1 205 ? -10.989 -2.345 22.685 1.00 86.88 205 LEU A CA 1
ATOM 1775 C C . LEU A 1 205 ? -11.628 -1.672 23.908 1.00 86.88 205 LEU A C 1
ATOM 1777 O O . LEU A 1 205 ? -10.927 -1.291 24.843 1.00 86.88 205 LEU A O 1
ATOM 1781 N N . GLN A 1 206 ? -12.960 -1.575 23.952 1.00 84.50 206 GLN A N 1
ATOM 1782 C CA . GLN A 1 206 ? -13.677 -0.998 25.098 1.00 84.50 206 GLN A CA 1
ATOM 1783 C C . GLN A 1 206 ? -13.496 -1.796 26.396 1.00 84.50 206 GLN A C 1
ATOM 1785 O O . GLN A 1 206 ? -13.530 -1.212 27.476 1.00 84.50 206 GLN A O 1
ATOM 1790 N N . LYS A 1 207 ? -13.318 -3.121 26.310 1.00 81.38 207 LYS A N 1
ATOM 1791 C CA . LYS A 1 207 ? -13.036 -3.966 27.480 1.00 81.38 207 LYS A CA 1
ATOM 1792 C C . LYS A 1 207 ? -11.609 -3.807 27.994 1.00 81.38 207 LYS A C 1
ATOM 1794 O O . LYS A 1 207 ? -11.406 -3.978 29.183 1.00 81.38 207 LYS A O 1
ATOM 1799 N N . ILE A 1 208 ? -10.652 -3.507 27.116 1.00 77.19 208 ILE A N 1
ATOM 1800 C CA . ILE A 1 208 ? -9.243 -3.288 27.484 1.00 77.19 208 ILE A CA 1
ATOM 1801 C C . ILE A 1 208 ? -9.055 -1.914 28.146 1.00 77.19 208 ILE A C 1
ATOM 1803 O O . ILE A 1 208 ? -8.186 -1.751 28.992 1.00 77.19 208 ILE A O 1
ATOM 1807 N N . LYS A 1 209 ? -9.875 -0.923 27.772 1.00 69.06 209 LYS A N 1
ATOM 1808 C CA . LYS A 1 209 ? -9.838 0.442 28.328 1.00 69.06 209 LYS A CA 1
ATOM 1809 C C . LYS A 1 209 ? -10.544 0.594 29.691 1.00 69.06 209 LYS A C 1
ATOM 1811 O O . LYS A 1 209 ? -10.552 1.702 30.222 1.00 69.06 209 LYS A O 1
ATOM 1816 N N . LYS A 1 210 ? -11.169 -0.463 30.221 1.00 51.19 210 LYS A N 1
ATOM 1817 C CA . LYS A 1 210 ? -11.814 -0.499 31.545 1.00 51.19 210 LYS A CA 1
ATOM 1818 C C . LYS A 1 210 ? -10.949 -1.262 32.532 1.00 51.19 210 LYS A C 1
ATOM 1820 O O . LYS A 1 210 ? -10.931 -0.831 33.703 1.00 51.19 210 LYS A O 1
#

Organism: NCBI:txid2840884

pLDDT: mean 87.06, std 11.45, range [50.81, 98.75]

Solvent-accessible surface area (backbone atoms only — not comparable to full-atom values): 11537 Å² total; per-residue (Å²): 126,67,44,68,44,78,46,67,50,97,77,67,36,69,26,39,40,33,44,54,99,68,30,33,41,36,41,38,55,46,87,85,67,26,41,36,40,34,54,47,62,71,65,59,80,95,70,62,62,69,58,52,73,50,75,43,39,36,75,34,39,70,64,34,48,44,53,51,52,39,50,48,29,58,76,69,75,30,34,47,58,74,47,100,88,48,69,49,43,62,58,51,52,55,55,35,77,75,30,75,66,57,38,52,46,40,52,52,20,43,62,65,30,51,51,95,80,24,40,41,49,62,12,63,86,48,56,87,92,31,24,9,28,42,35,45,35,75,53,98,73,35,33,42,44,33,33,27,48,15,64,47,100,78,85,51,74,36,37,50,26,42,43,36,74,71,90,32,82,43,47,60,44,42,49,31,56,51,50,36,52,60,59,52,68,75,63,47,78,91,67,70,73,83,47,71,64,22,54,53,44,51,54,51,53,58,61,74,77,107

Radius of gyration: 17.7 Å; Cα contacts (8 Å, |Δi|>4): 360; chains: 1; bounding box: 42×43×54 Å

Secondary structure (DSSP, 8-state):
--EEEEEE-TTS-EEEEEEETTEEEEEEE-TTS-EEEEEEESS-GGG--SEEEEEEEGGGHHHHHHHHHHHHHHHTT-SS---SS--THHHHHHHHHH-HHHHHHHHHHHHHHEETTEEEEE-TTS-TTT--EEEEEE-SSEEEEEEE----TTS----EEEE-SSS-TTTTTHHHHHHHHHHHHT--GGG----HHHHHHHHHHHHHT-

Foldseek 3Di:
DFDWDWDADPVRDIKIWTDFPFFIWIWDQDPLRWIKIFTGGPDDQVPDDQKDKGKAFCLVVLLQVLLVQLLVCLVVLNLPDDDPVDDCVVVVCVVCVVDVVVVVLLVVLSCVQADPSKGKAFAQPDDNQFTWIWIWHDDPGMIMIMIGWGNDPPRGTTSMHILDPPPGSNPPNSSSVVVSSVSCVPDDSVDSDQDVSSVVVVVVVVVVVD

Nearest PDB structures (foldseek):
  6g1z-assembly2_B  TM=4.945E-01  e=4.510E-01  Agrobacterium fabrum str. C58
  6g20-assembly2_B  TM=5.094E-01  e=6.372E-01  Agrobacterium fabrum str. C58
  7q3d-assembly1_C  TM=4.784E-01  e=2.848E+00  Homo sapiens
  9euy-assembly1_B  TM=3.859E-01  e=2.016E+00  Pseudomonas aeruginosa
  2qj5-assembly1_A  TM=3.449E-01  e=3.586E+00  unclassified